Protein AF-A0A7V3PSA7-F1 (afdb_monomer)

Sequence (198 aa):
MGKRLYLTRCRQLSIMKFVPSRVFANRGFTLVELLVVISVIGILLAFFVPTMISRVTTNARRTATLQEMNVIREAIMGNPDLRIGGEVAGYGFKQDVGRLPRDLVELVTKNPFEGIYAQRMYVGKETLPSWDPYIQKGWNGPYLREDGEMGYLYDAWGTEYKYWIENNETLGLKSAGPDGLFWGQPGAVKDDDIKVRF

Radius of gyration: 34.05 Å; Cα contacts (8 Å, |Δi|>4): 242; chains: 1; bounding box: 63×61×99 Å

Structure (mmCIF, N/CA/C/O backbone):
data_AF-A0A7V3PSA7-F1
#
_entry.id   AF-A0A7V3PSA7-F1
#
loop_
_atom_site.group_PDB
_atom_site.id
_atom_site.type_symbol
_atom_site.label_atom_id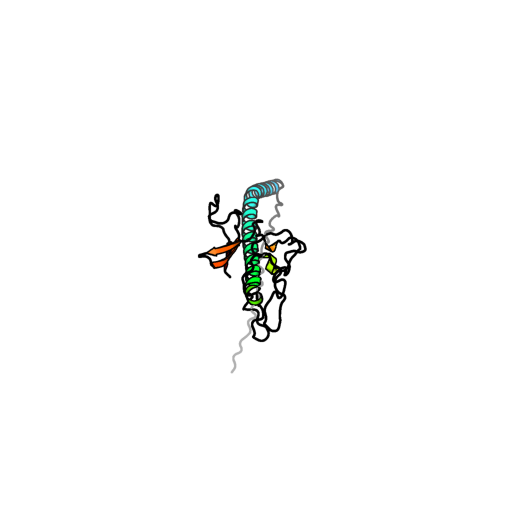
_atom_site.label_alt_id
_atom_site.label_comp_id
_atom_site.label_asym_id
_atom_site.label_entity_id
_a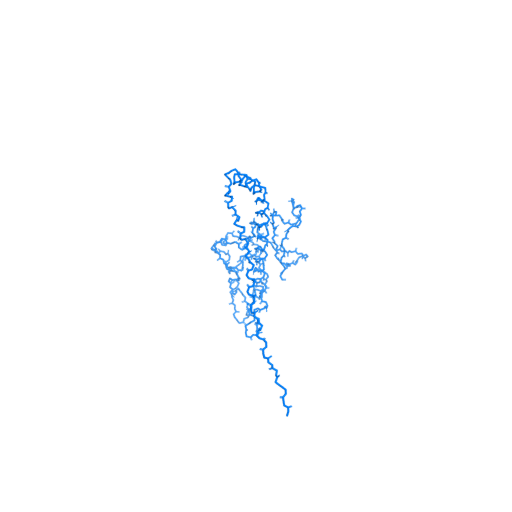tom_site.label_seq_id
_atom_site.pdbx_PDB_ins_code
_atom_site.Cartn_x
_atom_site.Cartn_y
_atom_site.Cartn_z
_atom_site.occupancy
_atom_site.B_iso_or_equiv
_atom_site.auth_seq_id
_atom_site.auth_comp_id
_atom_site.auth_asym_id
_atom_site.auth_atom_id
_atom_site.pdbx_PDB_model_num
ATOM 1 N N . MET A 1 1 ? -40.911 43.891 -79.085 1.00 50.59 1 MET A N 1
ATOM 2 C CA . MET A 1 1 ? -39.642 43.703 -79.828 1.00 50.59 1 MET A CA 1
ATOM 3 C C . MET A 1 1 ? -38.628 43.009 -78.921 1.00 50.59 1 MET A C 1
ATOM 5 O O . MET A 1 1 ? -37.857 43.675 -78.247 1.00 50.59 1 MET A O 1
ATOM 9 N N . GLY A 1 2 ? -38.682 41.676 -78.830 1.00 46.41 2 GLY A N 1
ATOM 10 C CA . GLY A 1 2 ? -37.783 40.872 -77.987 1.00 46.41 2 GLY A CA 1
ATOM 11 C C . GLY A 1 2 ? -36.725 40.179 -78.844 1.00 46.41 2 GLY A C 1
ATOM 12 O O . GLY A 1 2 ? -37.073 39.484 -79.797 1.00 46.41 2 GLY A O 1
ATOM 13 N N . LYS A 1 3 ? -35.441 40.415 -78.555 1.00 49.62 3 LYS A N 1
ATOM 14 C CA . LYS A 1 3 ? -34.311 39.882 -79.329 1.00 49.62 3 LYS A CA 1
ATOM 15 C C . LYS A 1 3 ? -34.100 38.391 -79.038 1.00 49.62 3 LYS A C 1
ATOM 17 O O . LYS A 1 3 ? -34.058 37.964 -77.891 1.00 49.62 3 LYS A O 1
ATOM 22 N N . ARG A 1 4 ? -33.956 37.628 -80.121 1.00 50.12 4 ARG A N 1
ATOM 23 C CA . ARG A 1 4 ? -33.728 36.181 -80.191 1.00 50.12 4 ARG A CA 1
ATOM 24 C C . ARG A 1 4 ? -32.235 35.894 -79.975 1.00 50.12 4 ARG A C 1
ATOM 26 O O . ARG A 1 4 ? -31.424 36.301 -80.802 1.00 50.12 4 ARG A O 1
ATOM 33 N N . LEU A 1 5 ? -31.874 35.213 -78.887 1.00 53.12 5 LEU A N 1
ATOM 34 C CA . LEU A 1 5 ? -30.520 34.696 -78.647 1.00 53.12 5 LEU A CA 1
ATOM 35 C C . LEU A 1 5 ? -30.512 33.191 -78.935 1.00 53.12 5 LEU A C 1
ATOM 37 O O . LEU A 1 5 ? -31.277 32.432 -78.344 1.00 53.12 5 LEU A O 1
ATOM 41 N N . TYR A 1 6 ? -29.681 32.782 -79.890 1.00 54.81 6 TYR A N 1
ATOM 42 C CA . TYR A 1 6 ? -29.499 31.390 -80.287 1.00 54.81 6 TYR A CA 1
ATOM 43 C C . TYR A 1 6 ? -28.517 30.698 -79.335 1.00 54.81 6 TYR A C 1
ATOM 45 O O . TYR A 1 6 ? -27.440 31.220 -79.051 1.00 54.81 6 TYR A O 1
ATOM 53 N N . LEU A 1 7 ? -28.896 29.512 -78.858 1.00 48.62 7 LEU A N 1
ATOM 54 C CA . LEU A 1 7 ? -28.041 28.604 -78.099 1.00 48.62 7 LEU A CA 1
ATOM 55 C C . LEU A 1 7 ? -26.955 28.037 -79.020 1.00 48.62 7 LEU A C 1
ATOM 57 O O . LEU A 1 7 ? -27.224 27.173 -79.856 1.00 48.62 7 LEU A O 1
ATOM 61 N N . THR A 1 8 ? -25.717 28.491 -78.852 1.00 51.16 8 THR A N 1
ATOM 62 C CA . THR A 1 8 ? -24.562 27.842 -79.475 1.00 51.16 8 THR A CA 1
ATOM 63 C C . THR A 1 8 ? -24.194 26.612 -78.652 1.00 51.16 8 THR A C 1
ATOM 65 O O . THR A 1 8 ? -23.732 26.705 -77.516 1.00 51.16 8 THR A O 1
ATOM 68 N N . ARG A 1 9 ? -24.427 25.440 -79.242 1.00 57.84 9 ARG A N 1
ATOM 69 C CA . ARG A 1 9 ? -24.038 24.114 -78.752 1.00 57.84 9 ARG A CA 1
ATOM 70 C C . ARG A 1 9 ? -22.524 24.076 -78.507 1.00 57.84 9 ARG A C 1
ATOM 72 O O . ARG A 1 9 ? -21.751 23.902 -79.446 1.00 57.84 9 ARG A O 1
ATOM 79 N N . CYS A 1 10 ? -22.096 24.233 -77.255 1.00 49.34 10 CYS A N 1
ATOM 80 C CA . CYS A 1 10 ? -20.700 24.029 -76.882 1.00 49.34 10 CYS A CA 1
ATOM 81 C C . CYS A 1 10 ? -20.425 22.519 -76.858 1.00 49.34 10 CYS A C 1
ATOM 83 O O . CYS A 1 10 ? -20.993 21.763 -76.072 1.00 49.34 10 CYS A O 1
ATOM 85 N N . ARG A 1 11 ? -19.629 22.072 -77.826 1.00 57.16 11 ARG A N 1
ATOM 86 C CA . ARG A 1 11 ? -19.284 20.677 -78.092 1.00 57.16 11 ARG A CA 1
ATOM 87 C C . ARG A 1 11 ? -18.370 20.185 -76.965 1.00 57.16 11 ARG A C 1
ATOM 89 O O . ARG A 1 11 ? -17.273 20.707 -76.798 1.00 57.16 11 ARG A O 1
ATOM 96 N N . GLN A 1 12 ? -18.819 19.190 -76.203 1.00 58.59 12 GLN A N 1
ATOM 97 C CA . GLN A 1 12 ? -18.022 18.515 -75.178 1.00 58.59 12 GLN A CA 1
ATOM 98 C C . GLN A 1 12 ? -16.844 17.795 -75.851 1.00 58.59 12 GLN A C 1
ATOM 100 O O . GLN A 1 12 ? -16.976 16.685 -76.363 1.00 58.59 12 GLN A O 1
ATOM 105 N N . LEU A 1 13 ? -15.692 18.463 -75.908 1.00 50.84 13 LEU A N 1
ATOM 106 C CA . LEU A 1 13 ? -14.423 17.852 -76.279 1.00 50.84 13 LEU A CA 1
ATOM 107 C C . LEU A 1 13 ? -13.955 17.020 -75.086 1.00 50.84 13 LEU A C 1
ATOM 109 O O . LEU A 1 13 ? -13.342 17.527 -74.150 1.00 50.84 13 LEU A O 1
ATOM 113 N N . SER A 1 14 ? -14.293 15.732 -75.119 1.00 60.75 14 SER A N 1
ATOM 114 C CA . SER A 1 14 ? -13.702 14.724 -74.247 1.00 60.75 14 SER A CA 1
ATOM 115 C C . SER A 1 14 ? -12.223 14.586 -74.611 1.00 60.75 14 SER A C 1
ATOM 117 O O . SER A 1 14 ? -11.847 13.830 -75.504 1.00 60.75 14 SER A O 1
ATOM 119 N N . ILE A 1 15 ? -11.374 15.379 -73.959 1.00 60.00 15 ILE A N 1
ATOM 120 C CA . ILE A 1 15 ? -9.922 15.216 -74.003 1.00 60.00 15 ILE A CA 1
ATOM 121 C C . ILE A 1 15 ? -9.587 14.165 -72.946 1.00 60.00 15 ILE A C 1
ATOM 123 O O . ILE A 1 15 ? -9.104 14.472 -71.857 1.00 60.00 15 ILE A O 1
ATOM 127 N N . MET A 1 16 ? -9.882 12.902 -73.253 1.00 52.53 16 MET A N 1
ATOM 128 C CA . MET A 1 16 ? -9.317 11.786 -72.507 1.00 52.53 16 MET A CA 1
ATOM 129 C C . MET A 1 16 ? -7.844 11.708 -72.917 1.00 52.53 16 MET A C 1
ATOM 131 O O . MET A 1 16 ? -7.487 11.110 -73.930 1.00 52.53 16 MET A O 1
ATOM 135 N N . LYS A 1 17 ? -6.982 12.417 -72.179 1.00 60.19 17 LYS A N 1
ATOM 136 C CA . LYS A 1 17 ? -5.535 12.239 -72.294 1.00 60.19 17 LYS A CA 1
ATOM 137 C C . LYS A 1 17 ? -5.254 10.778 -71.971 1.00 60.19 17 LYS A C 1
ATOM 139 O O . LYS A 1 17 ? -5.555 10.321 -70.873 1.00 60.19 17 LYS A O 1
ATOM 144 N N . PHE A 1 18 ? -4.705 10.064 -72.945 1.00 60.22 18 PHE A N 1
ATOM 145 C CA . PHE A 1 18 ? -4.125 8.745 -72.763 1.00 60.22 18 PHE A CA 1
ATOM 146 C C . PHE A 1 18 ? -3.035 8.895 -71.694 1.00 60.22 18 PHE A C 1
ATOM 148 O O . PHE A 1 18 ? -1.956 9.410 -71.974 1.00 60.22 18 PHE A O 1
ATOM 155 N N . VAL A 1 19 ? -3.355 8.573 -70.441 1.00 66.19 19 VAL A N 1
ATOM 156 C CA . VAL A 1 19 ? -2.361 8.461 -69.376 1.00 66.19 19 VAL A CA 1
ATOM 157 C C . VAL A 1 19 ? -1.642 7.152 -69.667 1.00 66.19 19 VAL A C 1
ATOM 159 O O . VAL A 1 19 ? -2.275 6.102 -69.552 1.00 66.19 19 VAL A O 1
ATOM 162 N N . PRO A 1 20 ? -0.366 7.152 -70.091 1.00 59.50 20 PRO A N 1
ATOM 163 C CA . PRO A 1 20 ? 0.373 5.910 -70.122 1.00 59.50 20 PRO A CA 1
ATOM 164 C C . PRO A 1 20 ? 0.504 5.452 -68.671 1.00 59.50 20 PRO A C 1
ATOM 166 O O . PRO A 1 20 ? 1.272 6.021 -67.893 1.00 59.50 20 PRO A O 1
ATOM 169 N N . SER A 1 21 ? -0.269 4.436 -68.298 1.00 63.41 21 SER A N 1
ATOM 170 C CA . SER A 1 21 ? -0.011 3.636 -67.111 1.00 63.41 21 SER A CA 1
ATOM 171 C C . SER A 1 21 ? 1.386 3.064 -67.300 1.00 63.41 21 SER A C 1
ATOM 173 O O . SER A 1 21 ? 1.570 2.072 -68.006 1.00 63.41 21 SER A O 1
ATOM 175 N N . ARG A 1 22 ? 2.404 3.715 -66.730 1.00 62.91 22 ARG A N 1
ATOM 176 C CA . ARG A 1 22 ? 3.685 3.054 -66.517 1.00 62.91 22 ARG A CA 1
ATOM 177 C C . ARG A 1 22 ? 3.366 1.908 -65.573 1.00 62.91 22 ARG A C 1
ATOM 179 O O . ARG A 1 22 ? 3.267 2.109 -64.367 1.00 62.91 22 ARG A O 1
ATOM 186 N N . VAL A 1 23 ? 3.126 0.729 -66.139 1.00 62.94 23 VAL A N 1
ATOM 187 C CA . VAL A 1 23 ? 3.193 -0.522 -65.401 1.00 62.94 23 VAL A CA 1
ATOM 188 C C . VAL A 1 23 ? 4.605 -0.518 -64.844 1.00 62.94 23 VAL A C 1
ATOM 190 O O . VAL A 1 23 ? 5.570 -0.691 -65.589 1.00 62.94 23 VAL A O 1
ATOM 193 N N . PHE A 1 24 ? 4.741 -0.195 -63.558 1.00 62.56 24 PHE A N 1
ATOM 194 C CA . PHE A 1 24 ? 5.952 -0.525 -62.835 1.00 62.56 24 PHE A CA 1
ATOM 195 C C . PHE A 1 24 ? 6.114 -2.018 -63.069 1.00 62.56 24 PHE A C 1
ATOM 197 O O . PHE A 1 24 ? 5.281 -2.812 -62.635 1.00 62.56 24 PHE A O 1
ATOM 204 N N . ALA A 1 25 ? 7.114 -2.394 -63.864 1.00 61.25 25 ALA A N 1
ATOM 205 C CA . ALA A 1 25 ? 7.546 -3.770 -63.905 1.00 61.25 25 ALA A CA 1
ATOM 206 C C . ALA A 1 25 ? 7.783 -4.137 -62.441 1.00 61.25 25 ALA A C 1
ATOM 208 O O . ALA A 1 25 ? 8.659 -3.545 -61.806 1.00 61.25 25 ALA A O 1
ATOM 209 N N . ASN A 1 26 ? 6.941 -5.016 -61.896 1.00 64.31 26 ASN A N 1
ATOM 210 C CA . ASN A 1 26 ? 7.117 -5.570 -60.566 1.00 64.31 26 ASN A CA 1
ATOM 211 C C . ASN A 1 26 ? 8.412 -6.377 -60.618 1.00 64.31 26 ASN A C 1
ATOM 213 O O . ASN A 1 26 ? 8.415 -7.574 -60.893 1.00 64.31 26 ASN A O 1
ATOM 217 N N . ARG A 1 27 ? 9.536 -5.684 -60.435 1.00 69.44 27 ARG A N 1
ATOM 218 C CA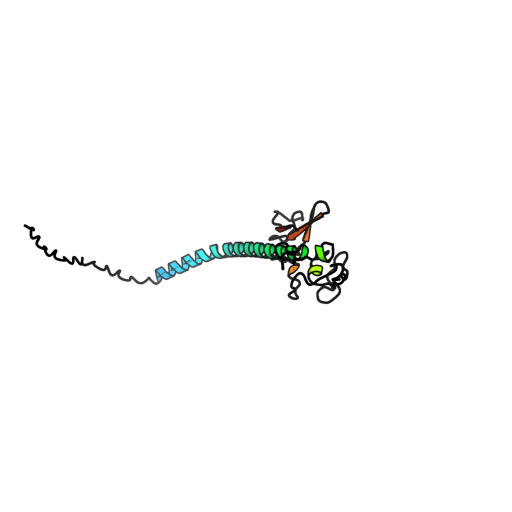 . ARG A 1 27 ? 10.809 -6.295 -60.103 1.00 69.44 27 ARG A CA 1
ATOM 219 C C . ARG A 1 27 ? 10.574 -6.893 -58.724 1.00 69.44 27 ARG A C 1
ATOM 221 O O . ARG A 1 27 ? 10.486 -6.161 -57.746 1.00 69.44 27 ARG A O 1
ATOM 228 N N . GLY A 1 28 ? 10.315 -8.198 -58.688 1.00 71.94 28 GLY A N 1
ATOM 229 C CA . GLY A 1 28 ? 10.198 -8.932 -57.436 1.00 71.94 28 GLY A CA 1
ATOM 230 C C . GLY A 1 28 ? 11.471 -8.750 -56.614 1.00 71.94 28 GLY A C 1
ATOM 231 O O . GLY A 1 28 ? 12.559 -8.609 -57.179 1.00 71.94 28 GLY A O 1
ATOM 232 N N . PHE A 1 29 ? 11.321 -8.730 -55.292 1.00 73.56 29 PHE A N 1
ATOM 233 C CA . PHE A 1 29 ? 12.445 -8.677 -54.365 1.00 73.56 29 PHE A CA 1
ATOM 234 C C . PHE A 1 29 ? 13.424 -9.812 -54.663 1.00 73.56 29 PHE A C 1
ATOM 236 O O . PHE A 1 29 ? 13.025 -10.962 -54.870 1.00 73.56 29 PHE A O 1
ATOM 243 N N . THR A 1 30 ? 14.715 -9.495 -54.698 1.00 88.94 30 THR A N 1
ATOM 244 C CA . THR A 1 30 ? 15.741 -10.535 -54.825 1.00 88.94 30 THR A CA 1
ATOM 245 C C . THR A 1 30 ? 15.891 -11.274 -53.492 1.00 88.94 30 THR A C 1
ATOM 247 O O . THR A 1 30 ? 15.696 -10.690 -52.426 1.00 88.94 30 THR A O 1
ATOM 250 N N . LEU A 1 31 ? 16.281 -12.555 -53.520 1.00 90.44 31 LEU A N 1
ATOM 251 C CA . LEU A 1 31 ? 16.570 -13.308 -52.286 1.00 90.44 31 LEU A CA 1
ATOM 252 C C . LEU A 1 31 ? 17.648 -12.619 -51.434 1.00 90.44 31 LEU A C 1
ATOM 254 O O . LEU A 1 31 ? 17.577 -12.633 -50.208 1.00 90.44 31 LEU A O 1
ATOM 258 N N . VAL A 1 32 ? 18.625 -11.983 -52.089 1.00 92.75 32 VAL A N 1
ATOM 259 C CA . VAL A 1 32 ? 19.709 -11.249 -51.424 1.00 92.75 32 VAL A CA 1
ATOM 260 C C . VAL A 1 32 ? 19.185 -9.995 -50.725 1.00 92.75 32 VAL A C 1
ATOM 262 O O . VAL A 1 32 ? 19.602 -9.705 -49.611 1.00 92.75 32 VAL A O 1
ATOM 265 N N . GLU A 1 33 ? 18.248 -9.269 -51.331 1.00 90.50 33 GLU A N 1
ATOM 266 C CA . GLU A 1 33 ? 17.641 -8.078 -50.730 1.00 90.50 33 GLU A CA 1
ATOM 267 C C . GLU A 1 33 ? 16.852 -8.429 -49.469 1.00 90.50 33 GLU A C 1
ATOM 269 O O . GLU A 1 33 ? 17.041 -7.795 -48.433 1.00 90.50 33 GLU A O 1
ATOM 274 N N . LEU A 1 34 ? 16.057 -9.503 -49.512 1.00 91.75 34 LEU A N 1
ATOM 275 C CA . LEU A 1 34 ? 15.371 -9.992 -48.318 1.00 91.75 34 LEU A CA 1
ATOM 276 C C . LEU A 1 34 ? 16.375 -10.418 -47.234 1.00 91.75 34 LEU A C 1
ATOM 278 O O . LEU A 1 34 ? 16.185 -10.079 -46.070 1.00 91.75 34 LEU A O 1
ATOM 282 N N . LEU A 1 35 ? 17.464 -11.101 -47.611 1.00 93.56 35 LEU A N 1
ATOM 283 C CA . LEU A 1 35 ? 18.519 -11.525 -46.684 1.00 93.56 35 LEU A CA 1
ATOM 284 C C . LEU A 1 35 ? 19.189 -10.332 -45.992 1.00 93.56 35 LEU A C 1
ATOM 286 O O . LEU A 1 35 ? 19.376 -10.349 -44.776 1.00 93.56 35 LEU A O 1
ATOM 290 N N . VAL A 1 36 ? 19.535 -9.288 -46.747 1.00 95.25 36 VAL A N 1
ATOM 291 C CA . VAL A 1 36 ? 20.141 -8.069 -46.195 1.00 95.25 36 VAL A CA 1
ATOM 292 C C . VAL A 1 36 ? 19.153 -7.326 -45.293 1.00 95.25 36 VAL A C 1
ATOM 294 O O . VAL A 1 36 ? 19.533 -6.836 -44.236 1.00 95.25 36 VAL A O 1
ATOM 297 N N . VAL A 1 37 ? 17.870 -7.276 -45.651 1.00 95.62 37 VAL A N 1
ATOM 298 C CA . VAL A 1 37 ? 16.853 -6.601 -44.832 1.00 95.62 37 VAL A CA 1
ATOM 299 C C . VAL A 1 37 ? 16.651 -7.313 -43.495 1.00 95.62 37 VAL A C 1
ATOM 301 O O . VAL A 1 37 ? 16.701 -6.664 -42.450 1.00 95.62 37 VAL A O 1
ATOM 304 N N . ILE A 1 38 ? 16.470 -8.639 -43.493 1.00 94.88 38 ILE A N 1
ATOM 305 C CA . ILE A 1 38 ? 16.286 -9.381 -42.236 1.00 94.88 38 ILE A CA 1
ATOM 306 C C . ILE A 1 38 ? 17.556 -9.368 -41.377 1.00 94.88 38 ILE A C 1
ATOM 308 O O . ILE A 1 38 ? 17.448 -9.353 -40.151 1.00 94.88 38 ILE A O 1
ATOM 312 N N . SER A 1 39 ? 18.749 -9.317 -41.985 1.00 96.00 39 SER A N 1
ATOM 313 C CA . SER A 1 39 ? 20.005 -9.225 -41.234 1.00 96.00 39 SER A CA 1
ATOM 314 C C . SER A 1 39 ? 20.174 -7.854 -40.576 1.00 96.00 39 SER A C 1
ATOM 316 O O . SER A 1 39 ? 20.499 -7.788 -39.391 1.00 96.00 39 SER A O 1
ATOM 318 N N . VAL A 1 40 ? 19.862 -6.761 -41.282 1.00 96.38 40 VAL A N 1
ATOM 319 C CA . VAL A 1 40 ? 19.896 -5.402 -40.718 1.00 96.38 40 VAL A CA 1
ATOM 320 C C . VAL A 1 40 ? 18.837 -5.234 -39.626 1.00 96.38 40 VAL A C 1
ATOM 322 O O . VAL A 1 40 ? 19.156 -4.716 -38.556 1.00 96.38 40 VAL A O 1
ATOM 325 N N . ILE A 1 41 ? 17.606 -5.719 -39.834 1.00 96.00 41 ILE A N 1
ATOM 326 C CA . ILE A 1 41 ? 16.560 -5.694 -38.797 1.00 96.00 41 ILE A CA 1
ATOM 327 C C . ILE A 1 41 ? 17.002 -6.506 -37.572 1.00 96.00 41 ILE A C 1
ATOM 329 O O . ILE A 1 41 ? 16.847 -6.030 -36.451 1.00 96.00 41 ILE A O 1
ATOM 333 N N . GLY A 1 42 ? 17.606 -7.684 -37.761 1.00 95.88 42 GLY A N 1
ATOM 334 C CA . GLY A 1 42 ? 18.125 -8.503 -36.663 1.00 95.88 42 GLY A CA 1
ATOM 335 C C . GLY A 1 42 ? 19.185 -7.783 -35.825 1.00 95.88 42 GLY A C 1
ATOM 336 O O . GLY A 1 42 ? 19.099 -7.778 -34.597 1.00 95.88 42 GLY A O 1
ATOM 337 N N . ILE A 1 43 ? 20.139 -7.109 -36.477 1.00 95.12 43 ILE A N 1
ATOM 338 C CA . ILE A 1 43 ? 21.175 -6.317 -35.795 1.00 95.12 43 ILE A CA 1
ATOM 339 C C . ILE A 1 43 ? 20.544 -5.151 -35.024 1.00 95.12 43 ILE A C 1
ATOM 341 O O . ILE A 1 43 ? 20.884 -4.927 -33.864 1.00 95.12 43 ILE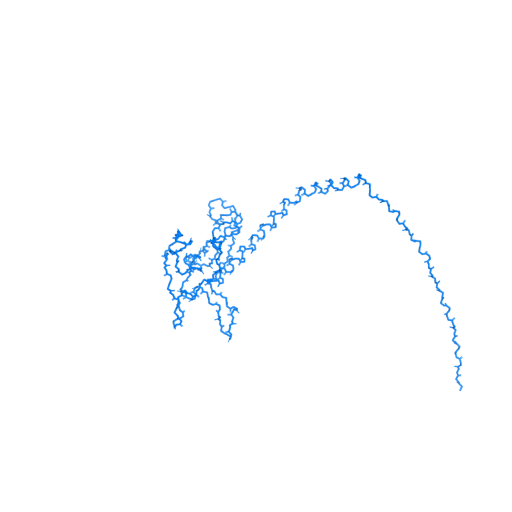 A O 1
ATOM 345 N N . LEU A 1 44 ? 19.602 -4.425 -35.633 1.00 95.56 44 LEU A N 1
ATOM 346 C CA . LEU A 1 44 ? 18.926 -3.305 -34.973 1.00 95.56 44 LEU A CA 1
ATOM 347 C C . LEU A 1 44 ? 18.128 -3.765 -33.750 1.00 95.56 44 LEU A C 1
ATOM 349 O O . LEU A 1 44 ? 18.245 -3.170 -32.677 1.00 95.56 44 LEU A O 1
ATOM 353 N N . LEU A 1 45 ? 17.349 -4.840 -33.890 1.00 94.19 45 LEU A N 1
ATOM 354 C CA . LEU A 1 45 ? 16.536 -5.380 -32.803 1.00 94.19 45 LEU A CA 1
ATOM 355 C C . LEU A 1 45 ? 17.393 -5.834 -31.618 1.00 94.19 45 LEU A C 1
ATOM 357 O O . LEU A 1 45 ? 17.004 -5.587 -30.477 1.00 94.19 45 LEU A O 1
ATOM 361 N N . ALA A 1 46 ? 18.574 -6.411 -31.864 1.00 91.25 46 ALA A N 1
ATOM 362 C CA . ALA A 1 46 ? 19.480 -6.846 -30.801 1.00 91.25 46 ALA A CA 1
ATOM 363 C C . ALA A 1 46 ? 19.884 -5.704 -29.847 1.00 91.25 46 ALA A C 1
ATOM 365 O O . ALA A 1 46 ? 19.970 -5.916 -28.639 1.00 91.25 46 ALA A O 1
ATOM 366 N N . PHE A 1 47 ? 20.076 -4.484 -30.360 1.00 89.88 47 PHE A N 1
ATOM 367 C CA . PHE A 1 47 ? 20.410 -3.315 -29.538 1.00 89.88 47 PHE A CA 1
ATOM 368 C C . PHE A 1 47 ? 19.179 -2.601 -28.971 1.00 89.88 47 PHE A C 1
ATOM 370 O O . PHE A 1 47 ? 19.203 -2.117 -27.837 1.00 89.88 47 PHE A O 1
ATOM 377 N N . PHE A 1 48 ? 18.098 -2.506 -29.747 1.00 87.44 48 PHE A N 1
ATOM 378 C CA . PHE A 1 48 ? 16.940 -1.693 -29.369 1.00 87.44 48 PHE A CA 1
ATOM 379 C C . PHE A 1 48 ? 16.051 -2.365 -28.316 1.00 87.44 48 PHE A C 1
ATOM 381 O O . PHE A 1 48 ? 15.587 -1.701 -27.386 1.00 87.44 48 PHE A O 1
ATOM 388 N N . VAL A 1 49 ? 15.829 -3.679 -28.433 1.00 84.88 49 VAL A N 1
ATOM 389 C CA . VAL A 1 49 ? 14.868 -4.421 -27.598 1.00 84.88 49 VAL A CA 1
ATOM 390 C C . VAL A 1 49 ? 15.192 -4.352 -26.095 1.00 84.88 49 VAL A C 1
ATOM 392 O O . VAL A 1 49 ? 14.283 -4.009 -25.331 1.00 84.88 49 VAL A O 1
ATOM 395 N N . PRO A 1 50 ? 16.440 -4.582 -25.628 1.00 81.12 50 PRO A N 1
ATOM 396 C CA . PRO A 1 50 ? 16.737 -4.581 -24.192 1.00 81.12 50 PRO A CA 1
ATOM 397 C C . PRO A 1 50 ? 16.418 -3.242 -23.511 1.00 81.12 50 PRO A C 1
ATOM 399 O O . PRO A 1 50 ? 15.820 -3.204 -22.438 1.00 81.12 50 PRO A O 1
ATOM 402 N N . THR A 1 51 ? 16.757 -2.124 -24.160 1.00 78.50 51 THR A N 1
ATOM 403 C CA . THR A 1 51 ? 16.609 -0.781 -23.570 1.00 78.50 51 THR A CA 1
ATOM 404 C C . THR A 1 51 ? 15.153 -0.321 -23.461 1.00 78.50 51 THR A C 1
ATOM 406 O O . THR A 1 51 ? 14.795 0.371 -22.505 1.00 78.50 51 THR A O 1
ATOM 409 N N . MET A 1 52 ? 14.301 -0.721 -24.409 1.00 77.00 52 MET A N 1
ATOM 410 C CA . MET A 1 52 ? 12.864 -0.437 -24.389 1.00 77.00 52 MET A CA 1
ATOM 411 C C . MET A 1 52 ? 12.158 -1.210 -23.271 1.00 77.00 52 MET A C 1
ATOM 413 O O . MET A 1 52 ? 11.419 -0.609 -22.492 1.00 77.00 52 MET A O 1
ATOM 417 N N . ILE A 1 53 ? 12.429 -2.513 -23.136 1.00 77.56 53 ILE A N 1
ATOM 418 C CA . ILE A 1 53 ? 11.790 -3.361 -22.117 1.00 77.56 53 ILE A CA 1
ATOM 419 C C . ILE A 1 53 ? 12.093 -2.839 -20.707 1.00 77.56 53 ILE A C 1
ATOM 421 O O . ILE A 1 53 ? 11.178 -2.691 -19.896 1.00 77.56 53 ILE A O 1
ATOM 425 N N . SER A 1 54 ? 13.343 -2.477 -20.412 1.00 73.62 54 SER A N 1
ATOM 426 C CA . SER A 1 54 ? 13.706 -1.957 -19.086 1.00 73.62 54 SER A CA 1
ATOM 427 C C . SER A 1 54 ? 12.995 -0.639 -18.742 1.00 73.62 54 SER A C 1
ATOM 429 O O . SER A 1 54 ? 12.608 -0.424 -17.595 1.00 73.62 54 SER A O 1
ATOM 431 N N . ARG A 1 55 ? 12.766 0.248 -19.720 1.00 71.88 55 ARG A N 1
ATOM 432 C CA . ARG A 1 55 ? 12.083 1.538 -19.490 1.00 71.88 55 ARG A CA 1
ATOM 433 C C . ARG A 1 55 ? 10.570 1.394 -19.382 1.00 71.88 55 ARG A C 1
ATOM 435 O O . ARG A 1 55 ? 9.943 2.041 -18.549 1.00 71.88 55 ARG A O 1
ATOM 442 N N . VAL A 1 56 ? 9.974 0.554 -20.223 1.00 75.56 56 VAL A N 1
ATOM 443 C CA . VAL A 1 56 ? 8.528 0.309 -20.192 1.00 75.56 56 VAL A CA 1
ATOM 444 C C . VAL A 1 56 ? 8.139 -0.388 -18.889 1.00 75.56 56 VAL A C 1
ATOM 446 O O . VAL A 1 56 ? 7.174 0.020 -18.251 1.00 75.56 56 VAL A O 1
ATOM 449 N N . THR A 1 57 ? 8.923 -1.371 -18.441 1.00 82.31 57 THR A N 1
ATOM 450 C CA . THR A 1 57 ? 8.635 -2.106 -17.199 1.00 82.31 57 THR A CA 1
ATOM 451 C C . THR A 1 57 ? 8.773 -1.230 -15.956 1.00 82.31 57 THR A C 1
ATOM 453 O O . THR A 1 57 ? 7.906 -1.269 -15.092 1.00 82.31 57 THR A O 1
ATOM 456 N N . THR A 1 58 ? 9.807 -0.390 -15.869 1.00 86.75 58 THR A N 1
ATOM 457 C CA . THR A 1 58 ? 10.014 0.511 -14.719 1.00 86.75 58 THR A CA 1
ATOM 458 C C . THR A 1 58 ? 8.941 1.588 -14.609 1.00 86.75 58 THR A C 1
ATOM 460 O O . THR A 1 58 ? 8.418 1.818 -13.519 1.00 86.75 58 THR A O 1
ATOM 463 N N . ASN A 1 59 ? 8.555 2.207 -15.727 1.00 90.44 59 ASN A N 1
ATOM 464 C CA . ASN A 1 59 ? 7.455 3.171 -15.736 1.00 90.44 59 ASN A CA 1
ATOM 465 C C . ASN A 1 59 ? 6.116 2.507 -15.394 1.00 90.44 59 ASN A C 1
ATOM 467 O O . ASN A 1 59 ? 5.373 3.045 -14.579 1.00 90.44 59 ASN A O 1
ATOM 471 N N . ALA A 1 60 ? 5.834 1.325 -15.955 1.00 93.38 60 ALA A N 1
ATOM 472 C CA . ALA A 1 60 ? 4.620 0.575 -15.640 1.00 93.38 60 ALA A CA 1
ATOM 473 C C . ALA A 1 60 ? 4.545 0.210 -14.150 1.00 93.38 60 ALA A C 1
ATOM 475 O O . ALA A 1 60 ? 3.515 0.440 -13.523 1.00 93.38 60 ALA A O 1
ATOM 476 N N . ARG A 1 61 ? 5.651 -0.273 -13.565 1.00 94.88 61 ARG A N 1
ATOM 477 C CA . ARG A 1 61 ? 5.757 -0.550 -12.123 1.00 94.88 61 ARG A CA 1
ATOM 478 C C . ARG A 1 61 ? 5.511 0.700 -11.287 1.00 94.88 61 ARG A C 1
ATOM 480 O O . ARG A 1 61 ? 4.706 0.659 -10.371 1.00 94.88 61 ARG A O 1
ATOM 487 N N . ARG A 1 62 ? 6.118 1.836 -11.645 1.00 95.88 62 ARG A N 1
ATOM 488 C CA . ARG A 1 62 ? 5.899 3.109 -10.940 1.00 95.88 62 ARG A CA 1
ATOM 489 C C . ARG A 1 62 ? 4.441 3.552 -10.974 1.00 95.88 62 ARG A C 1
ATOM 491 O O . ARG A 1 62 ? 3.917 3.990 -9.954 1.00 95.88 62 ARG A O 1
ATOM 498 N N . THR A 1 63 ? 3.796 3.451 -12.133 1.00 96.44 63 THR A N 1
ATOM 499 C CA . THR A 1 63 ? 2.375 3.776 -12.278 1.00 96.44 63 THR A CA 1
ATOM 500 C C . THR A 1 63 ? 1.502 2.835 -11.452 1.00 96.44 63 THR A C 1
ATOM 502 O O . THR A 1 63 ? 0.617 3.327 -10.758 1.00 96.44 63 THR A O 1
ATOM 505 N N . ALA A 1 64 ? 1.779 1.528 -11.466 1.00 96.31 64 ALA A N 1
ATOM 506 C CA . ALA A 1 64 ? 1.062 0.546 -10.654 1.00 96.31 64 ALA A CA 1
ATOM 507 C C . ALA A 1 64 ? 1.212 0.841 -9.153 1.00 96.31 64 ALA A C 1
ATOM 509 O O . ALA A 1 64 ? 0.209 1.016 -8.470 1.00 96.31 64 ALA A O 1
ATOM 510 N N . THR A 1 65 ? 2.445 1.037 -8.671 1.00 97.62 65 THR A N 1
ATOM 511 C CA . THR A 1 65 ? 2.727 1.396 -7.274 1.00 97.62 65 THR A CA 1
ATOM 512 C C . THR A 1 65 ? 1.994 2.672 -6.858 1.00 97.62 65 THR A C 1
ATOM 514 O O . THR A 1 65 ? 1.410 2.724 -5.783 1.00 97.62 65 THR A O 1
ATOM 517 N N . LEU A 1 66 ? 1.988 3.714 -7.699 1.00 97.88 66 LEU A N 1
ATOM 518 C CA . LEU A 1 66 ? 1.259 4.953 -7.409 1.00 97.88 66 LEU A CA 1
ATOM 519 C C . LEU A 1 66 ? -0.254 4.729 -7.321 1.00 97.88 66 LEU A C 1
ATOM 521 O O . LEU A 1 66 ? -0.902 5.279 -6.433 1.00 97.88 66 LEU A O 1
ATOM 525 N N . GLN A 1 67 ? -0.826 3.958 -8.246 1.00 96.94 67 GLN A N 1
ATOM 526 C CA . GLN A 1 67 ? -2.253 3.633 -8.241 1.00 96.94 67 GLN A CA 1
ATOM 527 C C . GLN A 1 67 ? -2.633 2.854 -6.983 1.00 96.94 67 GLN A C 1
ATOM 529 O O . GLN A 1 67 ? -3.594 3.219 -6.313 1.00 96.94 67 GLN A O 1
ATOM 534 N N . GLU A 1 68 ? -1.844 1.851 -6.624 1.00 96.81 68 GLU A N 1
ATOM 535 C CA . GLU A 1 68 ? -2.040 1.051 -5.422 1.00 96.81 68 GLU A CA 1
ATOM 536 C C . GLU A 1 68 ? -1.944 1.896 -4.148 1.00 96.81 68 GLU A C 1
ATOM 538 O O . GLU A 1 68 ? -2.867 1.901 -3.339 1.00 96.81 68 GLU A O 1
ATOM 543 N N . MET A 1 69 ? -0.911 2.731 -4.017 1.00 97.88 69 MET A N 1
ATOM 544 C CA . MET A 1 69 ? -0.793 3.659 -2.888 1.00 97.88 69 MET A CA 1
ATOM 545 C C . MET A 1 69 ? -1.969 4.639 -2.795 1.00 97.88 69 MET A C 1
ATOM 547 O O . MET A 1 69 ? -2.366 5.009 -1.692 1.00 97.88 69 MET A O 1
ATOM 551 N N . ASN A 1 70 ? -2.542 5.066 -3.925 1.00 96.75 70 ASN A N 1
ATOM 552 C CA . ASN A 1 70 ? -3.740 5.908 -3.932 1.00 96.75 70 ASN A CA 1
ATOM 553 C C . ASN A 1 70 ? -4.976 5.144 -3.440 1.00 96.75 70 ASN A C 1
ATOM 555 O O . ASN A 1 70 ? -5.756 5.703 -2.673 1.00 96.75 70 ASN A O 1
ATOM 559 N N . VAL A 1 71 ? -5.127 3.873 -3.823 1.00 95.69 71 VAL A N 1
ATOM 560 C CA . VAL A 1 71 ? -6.195 2.998 -3.317 1.00 95.69 71 VAL A CA 1
ATOM 561 C C . VAL A 1 71 ? -6.044 2.788 -1.809 1.00 95.69 71 VAL A C 1
ATOM 563 O O . VAL A 1 71 ? -7.016 2.929 -1.071 1.00 95.69 71 VAL A O 1
ATOM 566 N N . ILE A 1 72 ? -4.824 2.540 -1.323 1.00 97.44 72 ILE A N 1
ATOM 567 C CA . ILE A 1 72 ? -4.550 2.405 0.114 1.00 97.44 72 ILE A CA 1
ATOM 568 C C . ILE A 1 72 ? -4.819 3.729 0.844 1.00 97.44 72 ILE A C 1
ATOM 570 O O . ILE A 1 72 ? -5.445 3.732 1.904 1.00 97.44 72 ILE A O 1
ATOM 574 N N . ARG A 1 73 ? -4.405 4.873 0.282 1.00 96.69 73 ARG A N 1
ATOM 575 C CA . ARG A 1 73 ? -4.727 6.198 0.835 1.00 96.69 73 ARG A CA 1
ATOM 576 C C . ARG A 1 73 ? -6.235 6.372 0.981 1.00 96.69 73 ARG A C 1
ATOM 578 O O . ARG A 1 73 ? -6.680 6.788 2.043 1.00 96.69 73 ARG A O 1
ATOM 585 N N . GLU A 1 74 ? -7.007 6.068 -0.057 1.00 95.12 74 GLU A N 1
ATOM 586 C CA . GLU A 1 74 ? -8.469 6.184 -0.025 1.00 95.12 74 GLU A CA 1
ATOM 587 C C . GLU A 1 74 ? -9.103 5.213 0.976 1.00 95.12 74 GLU A C 1
ATOM 589 O O . GLU A 1 74 ? -10.024 5.598 1.687 1.00 95.12 74 GLU A O 1
ATOM 594 N N . ALA A 1 75 ? -8.570 4.001 1.130 1.00 96.25 75 ALA A N 1
ATOM 595 C CA . ALA A 1 75 ? -9.004 3.071 2.174 1.00 96.25 75 ALA A CA 1
ATOM 596 C C . ALA A 1 75 ? -8.751 3.620 3.594 1.00 96.25 75 ALA A C 1
ATOM 598 O O . ALA A 1 75 ? -9.566 3.435 4.500 1.00 96.25 75 ALA A O 1
ATOM 599 N N . ILE A 1 76 ? -7.635 4.328 3.799 1.00 97.00 76 ILE A N 1
ATOM 600 C CA . ILE A 1 76 ? -7.269 4.919 5.094 1.00 97.00 76 ILE A CA 1
ATOM 601 C C . ILE A 1 76 ? -8.085 6.181 5.386 1.00 97.00 76 ILE A C 1
ATOM 603 O O . ILE A 1 76 ? -8.624 6.335 6.484 1.00 97.00 76 ILE A O 1
ATOM 607 N N . MET A 1 77 ? -8.134 7.101 4.428 1.00 95.19 77 MET A N 1
ATOM 608 C CA . MET A 1 77 ? -8.635 8.466 4.611 1.00 95.19 77 MET A CA 1
ATOM 609 C C . MET A 1 77 ? -10.091 8.634 4.194 1.00 95.19 77 MET A C 1
ATOM 611 O O . MET A 1 77 ? -10.743 9.584 4.622 1.00 95.19 77 MET A O 1
ATOM 615 N N . GLY A 1 78 ? -10.605 7.699 3.406 1.00 92.69 78 GLY A N 1
ATOM 616 C CA . GLY A 1 78 ? -11.883 7.818 2.738 1.00 92.69 78 GLY A CA 1
ATOM 617 C C . GLY A 1 78 ? -11.747 8.495 1.380 1.00 92.69 78 GLY A C 1
ATOM 618 O O . GLY A 1 78 ? -10.688 9.001 0.998 1.00 92.69 78 GLY A O 1
ATOM 619 N N . ASN A 1 79 ? -12.856 8.513 0.652 1.00 88.31 79 ASN A N 1
ATOM 620 C CA . ASN A 1 79 ? -12.976 9.217 -0.612 1.00 88.31 79 ASN A CA 1
ATOM 621 C C . ASN A 1 79 ? -14.040 10.323 -0.462 1.00 88.31 79 ASN A C 1
ATOM 623 O O . ASN A 1 79 ? -15.232 10.011 -0.364 1.00 88.31 79 ASN A O 1
ATOM 627 N N . PRO A 1 80 ? -13.636 11.608 -0.432 1.00 78.00 80 PRO A N 1
ATOM 628 C CA . PRO A 1 80 ? -14.562 12.723 -0.236 1.00 78.00 80 PRO A CA 1
ATOM 629 C C . PRO A 1 80 ? -15.481 12.970 -1.443 1.00 78.00 80 PRO A C 1
ATOM 631 O O . PRO A 1 80 ? -16.535 1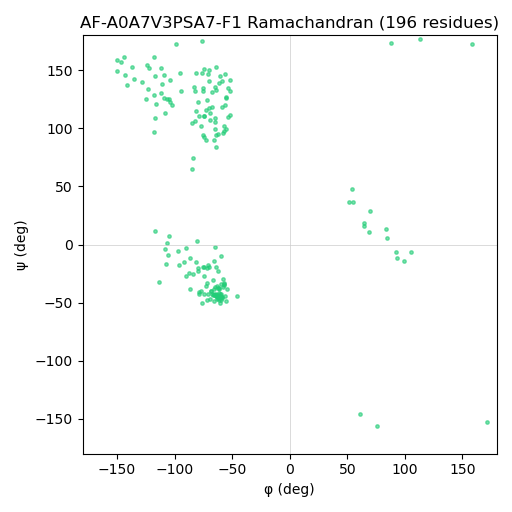3.591 -1.289 1.00 78.00 80 PRO A O 1
ATOM 634 N N . ASP A 1 81 ? -15.111 12.475 -2.626 1.00 83.56 81 ASP A N 1
ATOM 635 C CA . ASP A 1 81 ? -15.896 12.627 -3.853 1.00 83.56 81 ASP A CA 1
ATOM 636 C C . ASP A 1 81 ? -17.062 11.630 -3.910 1.00 83.56 81 ASP A C 1
ATOM 638 O O . ASP A 1 81 ? -18.052 11.856 -4.612 1.00 83.56 81 ASP A O 1
ATOM 642 N N . LEU A 1 82 ? -16.992 10.544 -3.130 1.00 79.62 82 LEU A N 1
ATOM 643 C CA . LEU A 1 82 ? -18.083 9.587 -2.986 1.00 79.62 82 LEU A CA 1
ATOM 644 C C . LEU A 1 82 ? -19.184 10.177 -2.110 1.00 79.62 82 LEU A C 1
ATOM 646 O O . LEU A 1 82 ? -19.189 10.047 -0.884 1.00 79.62 82 LEU A O 1
ATOM 650 N N . ARG A 1 83 ? -20.148 10.814 -2.776 1.00 79.12 83 ARG A N 1
ATOM 651 C CA . ARG A 1 83 ? -21.350 11.361 -2.151 1.00 79.12 83 ARG A CA 1
ATOM 652 C C . ARG A 1 83 ? -22.571 10.543 -2.547 1.00 79.12 83 ARG A C 1
ATOM 654 O O . ARG A 1 83 ? -22.854 10.388 -3.732 1.00 79.12 83 ARG A O 1
ATOM 661 N N . ILE A 1 84 ? -23.323 10.060 -1.563 1.00 77.69 84 ILE A N 1
ATOM 662 C CA . ILE A 1 84 ? -24.593 9.354 -1.772 1.00 77.69 84 ILE A CA 1
ATOM 663 C C . ILE A 1 84 ? -25.689 10.201 -1.135 1.00 77.69 84 ILE A C 1
ATOM 665 O O . ILE A 1 84 ? -25.618 10.544 0.038 1.00 77.69 84 ILE A O 1
ATOM 669 N N . GLY A 1 85 ? -26.678 10.617 -1.930 1.00 81.62 85 GLY A N 1
ATOM 670 C CA . GLY A 1 85 ? -27.759 11.480 -1.437 1.00 81.62 85 GLY A CA 1
ATOM 671 C C . GLY A 1 85 ? -27.305 12.874 -0.973 1.00 81.62 85 GLY A C 1
ATOM 672 O O . GLY A 1 85 ? -28.037 13.539 -0.254 1.00 81.62 85 GLY A O 1
ATOM 673 N N . GLY A 1 86 ? -26.110 13.326 -1.378 1.00 74.44 86 GLY A N 1
ATOM 674 C CA . GLY A 1 86 ? -25.531 14.614 -0.972 1.00 74.44 86 GLY A CA 1
ATOM 675 C C . GLY A 1 86 ? -24.617 14.549 0.259 1.00 74.44 86 GLY A C 1
ATOM 676 O O . GLY A 1 86 ? -23.852 15.493 0.482 1.00 74.44 86 GLY A O 1
ATOM 677 N N . GLU A 1 87 ? -24.607 13.433 0.988 1.00 73.00 87 GLU A N 1
ATOM 678 C CA . GLU A 1 87 ? -23.719 13.182 2.128 1.00 73.00 87 GLU A CA 1
ATOM 679 C C . GLU A 1 87 ? -22.469 12.411 1.700 1.00 73.00 87 GLU A C 1
ATOM 681 O O . GLU A 1 87 ? -22.512 11.615 0.762 1.00 73.00 87 GLU A O 1
ATOM 686 N N . VAL A 1 88 ? -21.339 12.674 2.362 1.00 70.44 88 VAL A N 1
ATOM 687 C CA . VAL A 1 88 ? -20.090 11.930 2.135 1.00 70.44 88 VAL A CA 1
ATOM 688 C C . VAL A 1 88 ? -20.297 10.504 2.630 1.00 70.44 88 VAL A C 1
ATOM 690 O O . VAL A 1 88 ? -20.562 10.304 3.808 1.00 70.44 88 VAL A O 1
ATOM 693 N N . ALA A 1 89 ? -20.184 9.534 1.730 1.00 67.25 89 ALA A N 1
ATOM 694 C CA . ALA A 1 89 ? -20.409 8.121 2.019 1.00 67.25 89 ALA A CA 1
ATOM 695 C C . ALA A 1 89 ? -19.110 7.301 2.050 1.00 67.25 89 ALA A C 1
ATOM 697 O O . ALA A 1 89 ? -19.096 6.187 2.565 1.00 67.25 89 ALA A O 1
ATOM 698 N N . GLY A 1 90 ? -18.017 7.828 1.493 1.00 73.19 90 GLY A N 1
ATOM 699 C CA . GLY A 1 90 ? -16.722 7.154 1.460 1.00 73.19 90 GLY A CA 1
ATOM 700 C C . GLY A 1 90 ? -15.906 7.384 2.727 1.00 73.19 90 GLY A C 1
ATOM 701 O O . GLY A 1 90 ? -14.866 8.029 2.644 1.00 73.19 90 GLY A O 1
ATOM 702 N N . TYR A 1 91 ? -16.352 6.900 3.888 1.00 83.94 91 TYR A N 1
ATOM 703 C CA . TYR A 1 91 ? -15.540 6.961 5.108 1.00 83.94 91 TYR A CA 1
ATOM 704 C C . TYR A 1 91 ? -14.420 5.915 5.070 1.00 83.94 91 TYR A C 1
ATOM 706 O O . TYR A 1 91 ? -14.628 4.777 4.656 1.00 83.94 91 TYR A O 1
ATOM 714 N N . GLY A 1 92 ? -13.210 6.332 5.446 1.00 93.81 92 GLY A N 1
ATOM 715 C CA . GLY A 1 92 ? -12.046 5.451 5.529 1.00 93.81 92 GLY A CA 1
ATOM 716 C C . GLY A 1 92 ? -11.767 4.983 6.950 1.00 93.81 92 GLY A C 1
ATOM 717 O O . GLY A 1 92 ? -12.316 5.510 7.923 1.00 93.81 92 GLY A O 1
ATOM 718 N N . PHE A 1 93 ? -10.818 4.057 7.072 1.00 97.06 93 PHE A N 1
ATOM 719 C CA . PHE A 1 93 ? -10.383 3.469 8.340 1.00 97.06 93 PHE A CA 1
ATOM 720 C C . PHE A 1 93 ? -10.161 4.506 9.447 1.00 97.06 93 PHE A C 1
ATOM 722 O O . PHE A 1 93 ? -10.584 4.312 10.587 1.00 97.06 93 PHE A O 1
ATOM 729 N N . LYS A 1 94 ? -9.504 5.629 9.128 1.00 95.69 94 LYS A N 1
ATOM 730 C CA . LYS A 1 94 ? -9.174 6.670 10.109 1.00 95.69 94 LYS A CA 1
ATOM 731 C C . LYS A 1 94 ? -10.422 7.274 10.743 1.00 95.69 94 LYS A C 1
ATOM 733 O O . LYS A 1 94 ? -10.409 7.573 11.937 1.00 95.69 94 LYS A O 1
ATOM 738 N N . GLN A 1 95 ? -11.480 7.472 9.965 1.00 93.75 95 GLN A N 1
ATOM 739 C CA . GLN A 1 95 ? -12.716 8.058 10.463 1.00 93.75 95 GLN A CA 1
ATOM 740 C C . GLN A 1 95 ? -13.503 7.057 11.312 1.00 93.75 95 GLN A C 1
ATOM 742 O O . GLN A 1 95 ? -13.964 7.418 12.401 1.00 93.75 95 GLN A O 1
ATOM 747 N N . ASP A 1 96 ? -13.574 5.812 10.855 1.00 95.06 96 ASP A N 1
ATOM 748 C CA . ASP A 1 96 ? -14.343 4.746 11.493 1.00 95.06 96 ASP A CA 1
ATOM 749 C C . ASP A 1 96 ? -13.680 4.276 12.797 1.00 95.06 96 ASP A C 1
ATOM 751 O O . ASP A 1 96 ? -14.303 4.232 13.859 1.00 95.06 96 ASP A O 1
ATOM 755 N N . VAL A 1 97 ? -12.372 4.019 12.771 1.00 96.38 97 VAL A N 1
ATOM 756 C CA . VAL A 1 97 ? -11.611 3.518 13.928 1.00 96.38 97 VAL A CA 1
ATOM 757 C C . VAL A 1 97 ? -11.094 4.658 14.815 1.00 96.38 97 VAL A C 1
ATOM 759 O O . VAL A 1 97 ? -10.868 4.470 16.008 1.00 96.38 97 VAL A O 1
ATOM 762 N N . GLY A 1 98 ? -10.926 5.866 14.269 1.00 94.62 98 GLY A N 1
ATOM 763 C CA . GLY A 1 98 ? -10.446 7.041 15.009 1.00 94.62 98 GLY A CA 1
ATOM 764 C C . GLY A 1 98 ? -8.922 7.163 15.116 1.00 94.62 98 GLY A C 1
ATOM 765 O O . GLY A 1 98 ? -8.429 8.064 15.792 1.00 94.62 98 GLY A O 1
ATOM 766 N N . ARG A 1 99 ? -8.162 6.287 14.449 1.00 95.50 99 ARG A N 1
ATOM 767 C CA . ARG A 1 99 ? -6.697 6.354 14.338 1.00 95.50 99 ARG A CA 1
ATOM 768 C C . ARG A 1 99 ? -6.239 5.883 12.964 1.00 95.50 99 ARG A C 1
ATOM 770 O O . ARG A 1 99 ? -6.972 5.176 12.284 1.00 95.50 99 ARG A O 1
ATOM 777 N N . LEU A 1 100 ? -5.015 6.234 12.573 1.00 96.69 100 LEU A N 1
ATOM 778 C CA . LEU A 1 100 ? -4.376 5.591 11.424 1.00 96.69 100 LEU A CA 1
ATOM 779 C C . LEU A 1 100 ? -4.152 4.092 11.707 1.00 96.69 100 LEU A C 1
ATOM 781 O O . LEU A 1 100 ? -4.014 3.705 12.881 1.00 96.69 100 LEU A O 1
ATOM 785 N N . PRO A 1 101 ? -4.123 3.247 10.661 1.00 97.00 101 PRO A N 1
ATOM 786 C CA . PRO A 1 101 ? -3.787 1.847 10.836 1.00 97.00 101 PRO A CA 1
ATOM 787 C C . PRO A 1 101 ? -2.368 1.727 11.392 1.00 97.00 101 PRO A C 1
ATOM 789 O O . PRO A 1 101 ? -1.466 2.453 10.978 1.00 97.00 101 PRO A O 1
ATOM 792 N N . ARG A 1 102 ? -2.140 0.815 12.335 1.00 95.88 102 ARG A N 1
ATOM 793 C CA . ARG A 1 102 ? -0.773 0.531 12.822 1.00 95.88 102 ARG A CA 1
ATOM 794 C C . ARG A 1 102 ? 0.016 -0.272 11.795 1.00 95.88 102 ARG A C 1
ATOM 796 O O . ARG A 1 102 ? 1.234 -0.162 11.718 1.00 95.88 102 ARG A O 1
ATOM 803 N N . ASP A 1 103 ? -0.715 -1.031 10.995 1.00 96.75 103 ASP A N 1
ATOM 804 C CA . ASP A 1 103 ? -0.230 -1.860 9.911 1.00 96.75 103 ASP A CA 1
ATOM 805 C C . ASP A 1 103 ? -1.317 -1.938 8.835 1.00 96.75 103 ASP A C 1
ATOM 807 O O . ASP A 1 103 ? -2.507 -1.870 9.156 1.00 96.75 103 ASP A O 1
ATOM 811 N N . LEU A 1 104 ? -0.926 -2.077 7.568 1.00 97.06 104 LEU A N 1
ATOM 812 C CA . LEU A 1 104 ? -1.880 -2.133 6.460 1.00 97.06 104 LEU A CA 1
ATOM 813 C C . LEU A 1 104 ? -2.824 -3.339 6.561 1.00 97.06 104 LEU A C 1
ATOM 815 O O . LEU A 1 104 ? -3.935 -3.267 6.045 1.00 97.06 104 LEU A O 1
ATOM 819 N N . VAL A 1 105 ? -2.450 -4.405 7.278 1.00 97.12 105 VAL A N 1
ATOM 820 C CA . VAL A 1 105 ? -3.330 -5.560 7.522 1.00 97.12 105 VAL A CA 1
ATOM 821 C C . VAL A 1 105 ? -4.643 -5.181 8.208 1.00 97.12 105 VAL A C 1
ATOM 823 O O . VAL A 1 105 ? -5.681 -5.794 7.952 1.00 97.12 105 VAL A O 1
ATOM 826 N N . GLU A 1 106 ? -4.647 -4.125 9.020 1.00 97.50 106 GLU A N 1
ATOM 827 C CA . GLU A 1 106 ? -5.863 -3.624 9.669 1.00 97.50 106 GLU A CA 1
ATOM 828 C C . GLU A 1 106 ? -6.909 -3.106 8.662 1.00 97.50 106 GLU A C 1
ATOM 830 O O . GLU A 1 106 ? -8.099 -3.028 8.983 1.00 97.50 106 GLU A O 1
ATOM 835 N N . LEU A 1 107 ? -6.494 -2.795 7.428 1.00 97.12 107 LEU A N 1
ATOM 836 C CA . LEU A 1 107 ? -7.400 -2.413 6.347 1.00 97.12 107 LEU A CA 1
ATOM 837 C C . LEU A 1 107 ? -8.180 -3.597 5.783 1.00 97.12 107 LEU A C 1
ATOM 839 O O . LEU A 1 107 ? -9.197 -3.390 5.138 1.00 97.12 107 LEU A O 1
ATOM 843 N N . VAL A 1 108 ? -7.726 -4.826 6.003 1.00 96.88 108 VAL A N 1
ATOM 844 C CA . VAL A 1 108 ? -8.310 -6.025 5.393 1.00 96.88 108 VAL A CA 1
ATOM 845 C C . VAL A 1 108 ? -8.954 -6.930 6.437 1.00 96.88 108 VAL A C 1
ATOM 847 O O . VAL A 1 108 ? -9.964 -7.574 6.162 1.00 96.88 108 VAL A O 1
ATOM 850 N N . THR A 1 109 ? -8.415 -6.972 7.656 1.00 96.50 109 THR A N 1
ATOM 851 C CA . THR A 1 109 ? -8.961 -7.804 8.730 1.00 96.50 109 THR A CA 1
ATOM 852 C C . THR A 1 109 ? -9.197 -7.018 10.010 1.00 96.50 109 THR A C 1
ATOM 854 O O . THR A 1 109 ? -8.378 -6.216 10.453 1.00 9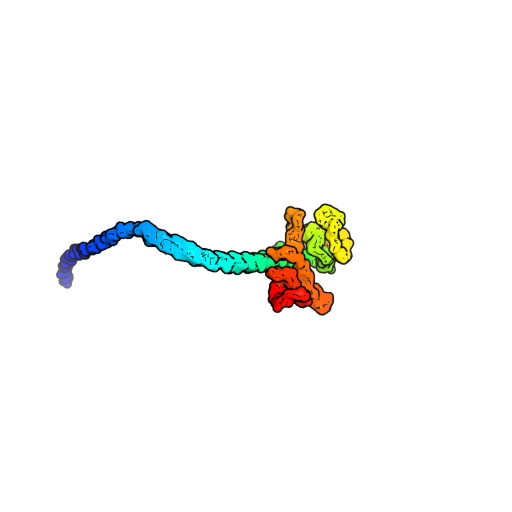6.50 109 THR A O 1
ATOM 857 N N . LYS A 1 110 ? -10.322 -7.326 10.656 1.00 96.81 110 LYS A N 1
ATOM 858 C CA . LYS A 1 110 ? -10.617 -6.897 12.024 1.00 96.81 110 LYS A CA 1
ATOM 859 C C . LYS A 1 110 ? -9.783 -7.658 13.057 1.00 96.81 110 LYS A C 1
ATOM 861 O O . LYS A 1 110 ? -9.439 -7.102 14.097 1.00 96.81 110 LYS A O 1
ATOM 866 N N . ASN A 1 111 ? -9.522 -8.943 12.801 1.00 96.69 111 ASN A N 1
ATOM 867 C CA . ASN A 1 111 ? -8.813 -9.842 13.707 1.00 96.69 111 ASN A CA 1
ATOM 868 C C . ASN A 1 111 ? -7.510 -10.327 13.045 1.00 96.69 111 ASN A C 1
ATOM 870 O O . ASN A 1 111 ? -7.531 -11.284 12.267 1.00 96.69 111 ASN A O 1
ATOM 874 N N . PRO A 1 112 ? -6.366 -9.690 13.339 1.00 95.81 112 PRO A N 1
ATOM 875 C CA . PRO A 1 112 ? -5.086 -10.027 12.723 1.00 95.81 112 PRO A CA 1
ATOM 876 C C . PRO A 1 112 ? -4.419 -11.261 13.364 1.00 95.81 112 PRO A C 1
ATOM 878 O O . PRO A 1 112 ? -3.294 -11.607 13.001 1.00 95.81 112 PRO A O 1
ATOM 881 N N . PHE A 1 113 ? -5.060 -11.919 14.339 1.00 96.56 113 PHE A N 1
ATOM 882 C CA . PHE A 1 113 ? -4.549 -13.131 14.996 1.00 96.56 113 PHE A CA 1
ATOM 883 C C . PHE A 1 113 ? -4.986 -14.433 14.313 1.00 96.56 113 PHE A C 1
ATOM 885 O O . PHE A 1 113 ? -4.565 -15.510 14.728 1.00 96.56 113 PHE A O 1
ATOM 892 N N . GLU A 1 114 ? -5.800 -14.344 13.262 1.00 93.88 114 GLU A N 1
ATOM 893 C CA . GLU A 1 114 ? -6.353 -15.490 12.541 1.00 93.88 114 GLU A CA 1
ATOM 894 C C . GLU A 1 114 ? -5.901 -15.514 11.072 1.00 93.88 114 GLU A C 1
ATOM 896 O O . GLU A 1 114 ? -5.459 -14.509 10.508 1.00 93.88 114 GLU A O 1
ATOM 901 N N . GLY A 1 115 ? -6.022 -16.686 10.442 1.00 93.31 115 GLY A N 1
ATOM 902 C CA . GLY A 1 115 ? -5.748 -16.876 9.018 1.00 93.31 115 GLY A CA 1
ATOM 903 C C . GLY A 1 115 ? -4.302 -16.569 8.618 1.00 93.31 115 GLY A C 1
ATOM 904 O O . GLY A 1 115 ? -3.362 -16.797 9.381 1.00 93.31 115 GLY A O 1
ATOM 905 N N . ILE A 1 116 ? -4.137 -16.036 7.405 1.00 94.50 116 ILE A N 1
ATOM 906 C CA . ILE A 1 116 ? -2.831 -15.694 6.812 1.00 94.50 116 ILE A CA 1
ATOM 907 C C . ILE A 1 116 ? -2.093 -14.563 7.559 1.00 94.50 116 ILE A C 1
ATOM 909 O O . ILE A 1 116 ? -0.890 -14.394 7.390 1.00 94.50 116 ILE A O 1
ATOM 913 N N . TYR A 1 117 ? -2.780 -13.831 8.444 1.00 94.81 117 TYR A N 1
ATOM 914 C CA . TYR A 1 117 ? -2.240 -12.674 9.173 1.00 94.81 117 TYR A CA 1
ATOM 915 C C . TYR A 1 117 ? -1.636 -13.021 10.537 1.00 94.81 117 TYR A C 1
ATOM 917 O O . TYR A 1 117 ? -0.919 -12.208 11.131 1.00 94.81 117 TYR A O 1
ATOM 925 N N . ALA A 1 118 ? -1.922 -14.219 11.058 1.00 95.44 118 ALA A N 1
ATOM 926 C CA . ALA A 1 118 ? -1.599 -14.602 12.431 1.00 95.44 118 ALA A CA 1
ATOM 927 C C . ALA A 1 118 ? -0.109 -14.410 12.765 1.00 95.44 118 ALA A C 1
ATOM 929 O O . ALA A 1 118 ? 0.232 -13.921 13.845 1.00 95.44 118 ALA A O 1
ATOM 930 N N . GLN A 1 119 ? 0.769 -14.710 11.805 1.00 94.00 119 GLN A N 1
ATOM 931 C CA . GLN A 1 119 ? 2.224 -14.656 11.966 1.00 94.00 119 GLN A CA 1
ATOM 932 C C . GLN A 1 119 ? 2.821 -13.250 11.811 1.00 94.00 119 GLN A C 1
ATOM 934 O O . GLN A 1 119 ? 3.962 -13.025 12.212 1.00 94.00 119 GLN A O 1
ATOM 939 N N . ARG A 1 120 ? 2.073 -12.285 11.264 1.00 94.19 120 ARG A N 1
ATOM 940 C CA . ARG A 1 120 ? 2.577 -10.925 11.058 1.00 94.19 120 ARG A CA 1
ATOM 941 C C . ARG A 1 120 ? 2.699 -10.195 12.390 1.00 94.19 120 ARG A C 1
ATOM 943 O O . ARG A 1 120 ? 1.719 -10.083 13.128 1.00 94.19 120 ARG A O 1
ATOM 950 N N . MET A 1 121 ? 3.889 -9.690 12.697 1.00 94.50 121 MET A N 1
ATOM 951 C CA . MET A 1 121 ? 4.157 -8.953 13.929 1.00 94.50 121 MET A CA 1
ATOM 952 C C . MET A 1 121 ? 4.265 -7.460 13.650 1.00 94.50 121 MET A C 1
ATOM 954 O O . MET A 1 121 ? 5.089 -7.032 12.850 1.00 94.50 121 MET A O 1
ATOM 958 N N . TYR A 1 122 ? 3.460 -6.672 14.355 1.00 95.12 122 TYR A N 1
ATOM 959 C CA . TYR A 1 122 ? 3.537 -5.218 14.353 1.00 95.12 122 TYR A CA 1
ATOM 960 C C . TYR A 1 122 ? 3.155 -4.676 15.732 1.00 95.12 122 TYR A C 1
ATOM 962 O O . TYR A 1 122 ? 2.494 -5.346 16.534 1.00 95.12 122 TYR A O 1
ATOM 970 N N . VAL A 1 123 ? 3.621 -3.466 16.041 1.00 94.00 123 VAL A N 1
ATOM 971 C CA . VAL A 1 123 ? 3.419 -2.847 17.357 1.00 94.00 123 VAL A CA 1
ATOM 972 C C . VAL A 1 123 ? 1.942 -2.521 17.556 1.00 94.00 123 VAL A C 1
ATOM 974 O O . VAL A 1 123 ? 1.309 -1.914 16.696 1.00 94.00 123 VAL A O 1
ATOM 977 N N . GLY A 1 124 ? 1.397 -2.907 18.711 1.00 94.75 124 GLY A N 1
ATOM 978 C CA . GLY A 1 124 ? -0.016 -2.698 19.015 1.00 94.75 124 GLY A CA 1
ATOM 979 C C . GLY A 1 124 ? -0.950 -3.576 18.179 1.00 94.75 124 GLY A C 1
ATOM 980 O O . GLY A 1 124 ? -2.073 -3.169 17.900 1.00 94.75 124 GLY A O 1
ATOM 981 N N . LYS A 1 125 ? -0.509 -4.762 17.757 1.00 96.19 125 LYS A N 1
ATOM 982 C CA . LYS A 1 125 ? -1.402 -5.765 17.173 1.00 96.19 125 LYS A CA 1
ATOM 983 C C . LYS A 1 125 ? -2.538 -6.085 18.153 1.00 96.19 125 LYS A C 1
ATOM 985 O O . LYS A 1 125 ? -2.287 -6.523 19.273 1.00 96.19 125 LYS A O 1
ATOM 990 N N . GLU A 1 126 ? -3.773 -5.845 17.732 1.00 95.50 126 GLU A N 1
ATOM 991 C CA . GLU A 1 126 ? -4.985 -6.015 18.537 1.00 95.50 126 GLU A CA 1
ATOM 992 C C . GLU A 1 126 ? -6.170 -6.381 17.635 1.00 95.50 126 GLU A C 1
ATOM 994 O O . GLU A 1 126 ? -6.146 -6.116 16.432 1.00 95.50 126 GLU A O 1
ATOM 999 N N . THR A 1 127 ? -7.216 -6.977 18.207 1.00 97.19 127 THR A N 1
ATOM 1000 C CA . THR A 1 127 ? -8.489 -7.143 17.499 1.00 97.19 127 THR A CA 1
ATOM 1001 C C . THR A 1 127 ? -9.241 -5.825 17.560 1.00 97.19 127 THR A C 1
ATOM 1003 O O . THR A 1 127 ? -9.509 -5.311 18.648 1.00 97.19 127 THR A O 1
ATOM 1006 N N . LEU A 1 128 ? -9.586 -5.276 16.399 1.00 96.81 128 LEU A N 1
ATOM 1007 C CA . LEU A 1 128 ? -10.253 -3.984 16.320 1.00 96.81 128 LEU A CA 1
ATOM 1008 C C . LEU A 1 128 ? -11.703 -4.076 16.827 1.00 96.81 128 LEU A C 1
ATOM 1010 O O . LEU A 1 128 ? -12.364 -5.106 16.631 1.00 96.81 128 LEU A O 1
ATOM 1014 N N . PRO A 1 129 ? -12.227 -3.009 17.464 1.00 96.00 129 PRO A N 1
ATOM 1015 C CA . PRO A 1 129 ? -13.622 -2.966 17.889 1.00 96.00 129 PRO A CA 1
ATOM 1016 C C . PRO A 1 129 ? -14.542 -3.140 16.678 1.00 96.00 129 PRO A C 1
ATOM 1018 O O . PRO A 1 129 ? -14.260 -2.624 15.599 1.00 96.00 129 PRO A O 1
ATOM 1021 N N . SER A 1 130 ? -15.638 -3.880 16.844 1.00 95.75 130 SER A N 1
ATOM 1022 C CA . SER A 1 130 ? -16.625 -4.039 15.767 1.00 95.75 130 SER A CA 1
ATOM 1023 C C . SER A 1 130 ? -17.368 -2.724 15.534 1.00 95.75 130 SER A C 1
ATOM 1025 O O . SER A 1 130 ? -17.529 -1.950 16.475 1.00 95.75 130 SER A O 1
ATOM 1027 N N . TRP A 1 131 ? -17.817 -2.485 14.301 1.00 95.44 131 TRP A N 1
ATOM 1028 C CA . TRP A 1 131 ? -18.638 -1.322 13.971 1.00 95.44 131 TRP A CA 1
ATOM 1029 C C . TRP A 1 131 ? -19.893 -1.226 14.846 1.00 95.44 131 TRP A C 1
ATOM 1031 O O . TRP A 1 131 ? -20.689 -2.165 14.917 1.00 95.44 131 TRP A O 1
ATOM 1041 N N . ASP A 1 132 ? -20.066 -0.065 15.469 1.00 94.75 132 ASP A N 1
ATOM 1042 C CA . ASP A 1 132 ? -21.257 0.340 16.198 1.00 94.75 132 ASP A CA 1
ATOM 1043 C C . ASP A 1 132 ? -21.993 1.433 15.395 1.00 94.75 132 ASP A C 1
ATOM 1045 O O . ASP A 1 132 ? -21.476 2.549 15.254 1.00 94.75 132 ASP A O 1
ATOM 1049 N N . PRO A 1 133 ? -23.204 1.151 14.878 1.00 91.69 133 PRO A N 1
ATOM 1050 C CA . PRO A 1 133 ? -23.959 2.097 14.062 1.00 91.69 133 PRO A CA 1
ATOM 1051 C C . PRO A 1 133 ? -24.516 3.293 14.848 1.00 91.69 133 PRO A C 1
ATOM 1053 O O . PRO A 1 133 ? -24.872 4.294 14.229 1.00 91.69 133 PRO A O 1
ATOM 1056 N N . TYR A 1 134 ? -24.609 3.221 16.181 1.00 92.25 134 TYR A N 1
ATOM 1057 C CA . TYR A 1 134 ? -25.160 4.305 17.000 1.00 92.25 134 TYR A CA 1
ATOM 1058 C C . TYR A 1 134 ? -24.149 5.426 17.218 1.00 92.25 134 TYR A C 1
ATOM 1060 O O . TYR A 1 134 ? -24.498 6.601 17.127 1.00 92.25 134 TYR A O 1
ATOM 1068 N N . ILE A 1 135 ? -22.896 5.063 17.495 1.00 92.38 135 ILE A N 1
ATOM 1069 C CA . ILE A 1 135 ? -21.799 6.026 17.673 1.00 92.38 135 ILE A CA 1
ATOM 1070 C C . ILE A 1 135 ? -20.959 6.212 16.404 1.00 92.38 135 ILE A C 1
ATOM 1072 O O . ILE A 1 135 ? -20.080 7.070 16.393 1.00 92.38 135 ILE A O 1
ATOM 1076 N N . GLN A 1 136 ? -21.231 5.428 15.353 1.00 90.38 136 GLN A N 1
ATOM 1077 C CA . GLN A 1 136 ? -20.521 5.438 14.071 1.00 90.38 136 GLN A CA 1
ATOM 1078 C C . GLN A 1 136 ? -19.007 5.257 14.249 1.00 90.38 136 GLN A C 1
ATOM 1080 O O . GLN A 1 136 ? -18.193 6.029 13.732 1.00 90.38 136 GLN A O 1
ATOM 1085 N N . LYS A 1 137 ? -18.631 4.258 15.056 1.00 93.69 137 LYS A N 1
ATOM 1086 C CA . LYS A 1 137 ? -17.235 3.935 15.367 1.00 93.69 137 LYS A CA 1
ATOM 1087 C C . LYS A 1 137 ? -16.980 2.441 15.348 1.00 93.69 137 LYS A C 1
ATOM 1089 O O . LYS A 1 137 ? -17.855 1.645 15.661 1.00 93.69 137 LYS A O 1
ATOM 1094 N N . GLY A 1 138 ? -15.740 2.079 15.053 1.00 95.50 138 GLY A N 1
ATOM 1095 C CA . GLY A 1 138 ? -15.267 0.702 14.986 1.00 95.50 138 GLY A CA 1
ATOM 1096 C C . GLY A 1 138 ? -14.891 0.300 13.569 1.00 95.50 138 GLY A C 1
ATOM 1097 O O . GLY A 1 138 ? -15.012 1.071 12.630 1.00 95.50 138 GLY A O 1
ATOM 1098 N N . TRP A 1 139 ? -14.389 -0.914 13.407 1.00 97.06 139 TRP A N 1
ATOM 1099 C CA . TRP A 1 139 ? -14.006 -1.441 12.106 1.00 97.06 139 TRP A CA 1
ATOM 1100 C C . TRP A 1 139 ? -15.253 -1.776 11.283 1.00 97.06 139 TRP A C 1
ATOM 1102 O O . TRP A 1 139 ? -16.024 -2.661 11.669 1.00 97.06 139 TRP A O 1
ATOM 1112 N N . ASN A 1 140 ? -15.435 -1.072 10.163 1.00 94.88 140 ASN A N 1
ATOM 1113 C CA . ASN A 1 140 ? -16.620 -1.146 9.304 1.00 94.88 140 ASN A CA 1
ATOM 1114 C C . ASN A 1 140 ? -16.399 -1.927 7.998 1.00 94.88 140 ASN A C 1
ATOM 1116 O O . ASN A 1 140 ? -17.274 -1.978 7.137 1.00 94.88 140 ASN A O 1
ATOM 1120 N N . GLY A 1 141 ? -15.251 -2.580 7.836 1.00 85.56 141 GLY A N 1
ATOM 1121 C CA . GLY A 1 141 ? -15.085 -3.538 6.755 1.00 85.56 141 GLY A CA 1
ATOM 1122 C C . GLY A 1 141 ? -13.644 -3.805 6.381 1.00 85.56 141 GLY A C 1
ATOM 1123 O O . GLY A 1 141 ? -12.736 -3.112 6.841 1.00 85.56 141 GLY A O 1
ATOM 1124 N N . PRO A 1 142 ? -13.426 -4.794 5.502 1.00 94.19 142 PRO A N 1
ATOM 1125 C CA . PRO A 1 142 ? -12.228 -4.772 4.698 1.00 94.19 142 PRO A CA 1
ATOM 1126 C C . PRO A 1 142 ? -12.329 -3.541 3.784 1.00 94.19 142 PRO A C 1
ATOM 1128 O O . PRO A 1 142 ? -13.155 -3.484 2.875 1.00 94.19 142 PRO A O 1
ATOM 1131 N N . TYR A 1 143 ? -11.514 -2.531 4.067 1.00 95.06 143 TYR A N 1
ATOM 1132 C CA . TYR A 1 143 ? -11.342 -1.318 3.268 1.00 95.06 143 TYR A CA 1
ATOM 1133 C C . TYR A 1 143 ? -10.517 -1.587 2.001 1.00 95.06 143 TYR A C 1
ATOM 1135 O O . TYR A 1 143 ? -10.569 -0.815 1.047 1.00 95.06 143 TYR A O 1
ATOM 1143 N N . LEU A 1 144 ? -9.768 -2.693 1.982 1.00 95.19 144 LEU A N 1
ATOM 1144 C CA . LEU A 1 144 ? -9.051 -3.206 0.819 1.00 95.19 144 LEU A CA 1
ATOM 1145 C C . LEU A 1 144 ? -9.504 -4.627 0.491 1.00 95.19 144 LEU A C 1
ATOM 1147 O O . LEU A 1 144 ? -9.919 -5.390 1.364 1.00 95.19 144 LEU A O 1
ATOM 1151 N N . ARG A 1 145 ? -9.408 -4.987 -0.791 1.00 92.69 145 ARG A N 1
ATOM 1152 C CA . ARG A 1 145 ? -9.631 -6.362 -1.239 1.00 92.69 145 ARG A CA 1
ATOM 1153 C C . ARG A 1 145 ? -8.354 -7.168 -1.053 1.00 92.69 145 ARG A C 1
ATOM 1155 O O . ARG A 1 145 ? -7.293 -6.725 -1.472 1.00 92.69 145 ARG A O 1
ATOM 1162 N N . GLU A 1 146 ? -8.519 -8.367 -0.517 1.00 91.31 146 GLU A N 1
ATOM 1163 C CA . GLU A 1 146 ? -7.461 -9.360 -0.381 1.00 91.31 146 GLU A CA 1
ATOM 1164 C C . GLU A 1 146 ? -7.584 -10.475 -1.413 1.00 91.31 146 GLU A C 1
ATOM 1166 O O . GLU A 1 146 ? -8.696 -10.930 -1.698 1.00 91.31 146 GLU A O 1
ATOM 1171 N N . ASP A 1 147 ? -6.442 -10.931 -1.926 1.00 89.50 147 ASP A N 1
ATOM 1172 C CA . ASP A 1 147 ? -6.306 -12.044 -2.872 1.00 89.50 147 ASP A CA 1
ATOM 1173 C C . ASP A 1 147 ? -5.740 -13.338 -2.252 1.00 89.50 147 ASP A C 1
ATOM 1175 O O . ASP A 1 147 ? -5.810 -14.393 -2.880 1.00 89.50 147 ASP A O 1
ATOM 1179 N N . GLY A 1 148 ? -5.266 -13.292 -1.006 1.00 91.31 148 GLY A N 1
ATOM 1180 C CA . GLY A 1 148 ? -4.731 -14.421 -0.246 1.00 91.31 148 GLY A CA 1
ATOM 1181 C C . GLY A 1 148 ? -3.206 -14.410 -0.127 1.00 91.31 148 GLY A C 1
ATOM 1182 O O . GLY A 1 148 ? -2.659 -15.241 0.601 1.00 91.31 148 GLY A O 1
ATOM 1183 N N . GLU A 1 149 ? -2.525 -13.490 -0.814 1.00 91.81 149 GLU A N 1
ATOM 1184 C CA . GLU A 1 149 ? -1.063 -13.378 -0.841 1.00 91.81 149 GLU A CA 1
ATOM 1185 C C . GLU A 1 149 ? -0.543 -12.155 -0.072 1.00 91.81 149 GLU A C 1
ATOM 1187 O O . GLU A 1 149 ? 0.667 -11.984 0.076 1.00 91.81 149 GLU A O 1
ATOM 1192 N N . MET A 1 150 ? -1.437 -11.314 0.458 1.00 93.62 150 MET A N 1
ATOM 1193 C CA . MET A 1 150 ? -1.117 -10.031 1.083 1.00 93.62 150 MET A CA 1
ATOM 1194 C C . MET A 1 150 ? -0.304 -9.098 0.172 1.00 93.62 150 MET A C 1
ATOM 1196 O O . MET A 1 150 ? 0.569 -8.360 0.638 1.00 93.62 150 MET A O 1
ATOM 1200 N N . GLY A 1 151 ? -0.597 -9.117 -1.133 1.00 94.62 151 GLY A N 1
ATOM 1201 C CA . GLY A 1 151 ? 0.129 -8.332 -2.137 1.00 94.62 151 GLY A CA 1
ATOM 1202 C C . GLY A 1 151 ? 0.132 -6.827 -1.852 1.00 94.62 151 GLY A C 1
ATOM 1203 O O . GLY A 1 151 ? 1.158 -6.184 -2.032 1.00 94.62 151 GLY A O 1
ATOM 1204 N N . TYR A 1 152 ? -0.957 -6.304 -1.274 1.00 95.38 152 TYR A N 1
ATOM 1205 C CA . TYR A 1 152 ? -1.140 -4.890 -0.901 1.00 95.38 152 TYR A CA 1
ATOM 1206 C C . TYR A 1 152 ? -0.115 -4.341 0.106 1.00 95.38 152 TYR A C 1
ATOM 1208 O O . TYR A 1 152 ? -0.090 -3.142 0.394 1.00 95.38 152 TYR A O 1
ATOM 1216 N N . LEU A 1 153 ? 0.699 -5.214 0.701 1.00 97.00 153 LEU A N 1
ATOM 1217 C CA . LEU A 1 153 ? 1.798 -4.829 1.576 1.00 97.00 153 LEU A CA 1
ATOM 1218 C C . LEU A 1 153 ? 3.036 -4.389 0.796 1.00 97.00 153 LEU A C 1
ATOM 1220 O O . LEU A 1 153 ? 3.855 -3.656 1.346 1.00 97.00 153 LEU A O 1
ATOM 1224 N N . TYR A 1 154 ? 3.178 -4.814 -0.457 1.00 97.38 154 TYR A N 1
ATOM 1225 C CA . TYR A 1 154 ? 4.397 -4.680 -1.240 1.00 97.38 154 TYR A CA 1
ATOM 1226 C C . TYR A 1 154 ? 4.181 -3.795 -2.460 1.00 97.38 154 TYR A C 1
ATOM 1228 O O . TYR A 1 154 ? 3.137 -3.822 -3.097 1.00 97.38 154 TYR A O 1
ATOM 1236 N N . ASP A 1 155 ? 5.208 -3.034 -2.820 1.00 97.50 155 ASP A N 1
ATOM 1237 C CA . ASP A 1 155 ? 5.231 -2.322 -4.086 1.00 97.50 155 ASP A CA 1
ATOM 1238 C C . ASP A 1 155 ? 5.533 -3.253 -5.272 1.00 97.50 155 ASP A C 1
ATOM 1240 O O . ASP A 1 155 ? 5.886 -4.426 -5.129 1.00 97.50 155 ASP A O 1
ATOM 1244 N N . ALA A 1 156 ? 5.468 -2.705 -6.488 1.00 96.19 156 ALA A N 1
ATOM 1245 C CA . ALA A 1 156 ? 5.735 -3.449 -7.719 1.00 96.19 156 ALA A CA 1
ATOM 1246 C C . ALA A 1 156 ? 7.192 -3.956 -7.877 1.00 96.19 156 ALA A C 1
ATOM 1248 O O . ALA A 1 156 ? 7.516 -4.600 -8.884 1.00 96.19 156 ALA A O 1
ATOM 1249 N N . TRP A 1 157 ? 8.083 -3.652 -6.927 1.00 95.69 157 TRP A N 1
ATOM 1250 C CA . TRP A 1 157 ? 9.447 -4.182 -6.833 1.00 95.69 157 TRP A CA 1
ATOM 1251 C C . TRP A 1 157 ? 9.611 -5.205 -5.700 1.00 95.69 157 TRP A C 1
ATOM 1253 O O . TRP A 1 157 ? 10.699 -5.758 -5.549 1.00 95.69 157 TRP A O 1
ATOM 1263 N N . GLY A 1 158 ? 8.539 -5.512 -4.964 1.00 95.94 158 GLY A N 1
ATOM 1264 C CA . GLY A 1 158 ? 8.530 -6.478 -3.867 1.00 95.94 158 GLY A CA 1
ATOM 1265 C C . GLY A 1 158 ? 9.008 -5.897 -2.537 1.00 95.94 158 GLY A C 1
ATOM 1266 O O . GLY A 1 158 ? 9.286 -6.655 -1.609 1.00 95.94 158 GLY A O 1
ATOM 1267 N N . THR A 1 159 ? 9.122 -4.570 -2.430 1.00 97.44 159 THR A N 1
ATOM 1268 C CA . THR A 1 159 ? 9.501 -3.906 -1.180 1.00 97.44 159 THR A CA 1
ATOM 1269 C C . THR A 1 159 ? 8.256 -3.488 -0.423 1.00 97.44 159 THR A C 1
ATOM 1271 O O . THR A 1 159 ? 7.344 -2.885 -0.979 1.00 97.44 159 THR A O 1
ATOM 1274 N N . GLU A 1 160 ? 8.213 -3.802 0.865 1.00 97.25 160 GLU A N 1
ATOM 1275 C CA . GLU A 1 160 ? 7.068 -3.476 1.704 1.00 97.25 160 GLU A CA 1
ATOM 1276 C C . GLU A 1 160 ? 6.882 -1.958 1.858 1.00 97.25 160 GLU A C 1
ATOM 1278 O O . GLU A 1 160 ? 7.844 -1.224 2.120 1.00 97.25 160 GLU A O 1
ATOM 1283 N N . TYR A 1 161 ? 5.641 -1.486 1.738 1.00 98.06 161 TYR A N 1
ATOM 1284 C CA . TYR A 1 161 ? 5.289 -0.093 1.986 1.00 98.06 161 TYR A CA 1
ATOM 1285 C C . TYR A 1 161 ? 5.606 0.311 3.425 1.00 98.06 161 TYR A C 1
ATOM 1287 O O . TYR A 1 161 ? 5.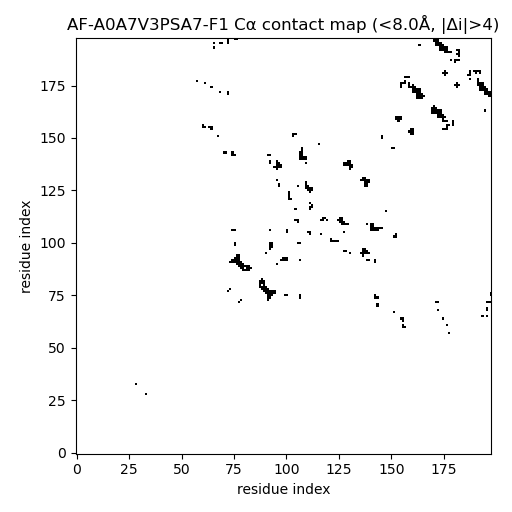425 -0.444 4.380 1.00 98.06 161 TYR A O 1
ATOM 1295 N N . LYS A 1 162 ? 6.025 1.564 3.607 1.00 97.00 162 LYS A N 1
ATOM 1296 C CA . LYS A 1 162 ? 6.225 2.150 4.935 1.00 97.00 162 LYS A CA 1
ATOM 1297 C C . LYS A 1 162 ? 5.416 3.415 5.099 1.00 97.00 162 LYS A C 1
ATOM 1299 O O . LYS A 1 162 ? 5.169 4.145 4.143 1.00 97.00 162 LYS A O 1
ATOM 1304 N N . TYR A 1 163 ? 5.087 3.731 6.343 1.00 97.25 163 TYR A N 1
ATOM 1305 C CA . TYR A 1 163 ? 4.601 5.060 6.669 1.00 97.25 163 TYR A CA 1
ATOM 1306 C C . TYR A 1 163 ? 5.690 6.109 6.415 1.00 97.25 163 TYR A C 1
ATOM 1308 O O . TYR A 1 163 ? 6.854 5.958 6.801 1.00 97.25 163 TYR A O 1
ATOM 1316 N N . TRP A 1 164 ? 5.301 7.184 5.738 1.00 96.25 164 TRP A N 1
ATOM 1317 C CA . TRP A 1 164 ? 6.094 8.394 5.623 1.00 96.25 164 TRP A CA 1
ATOM 1318 C C . TRP A 1 164 ? 5.860 9.232 6.877 1.00 96.25 164 TRP A C 1
ATOM 1320 O O . TRP A 1 164 ? 4.791 9.813 7.059 1.00 96.25 164 TRP A O 1
ATOM 1330 N N . ILE A 1 165 ? 6.867 9.252 7.748 1.00 94.88 165 ILE A N 1
ATOM 1331 C CA . ILE A 1 165 ? 6.842 9.971 9.020 1.00 94.88 165 ILE A CA 1
ATOM 1332 C C . ILE A 1 165 ? 7.835 11.127 8.948 1.00 94.88 165 ILE A C 1
ATOM 1334 O O . ILE A 1 165 ? 8.991 10.930 8.571 1.00 94.88 165 ILE A O 1
ATOM 1338 N N . GLU A 1 166 ? 7.388 12.316 9.328 1.00 94.62 166 GLU A N 1
ATOM 1339 C CA . GLU A 1 166 ? 8.206 13.522 9.432 1.00 94.62 166 GLU A CA 1
ATOM 1340 C C . GLU A 1 166 ? 7.758 14.302 10.671 1.00 94.62 166 GLU A C 1
ATOM 1342 O O . GLU A 1 166 ? 6.566 14.390 10.944 1.00 94.62 166 GLU A O 1
ATOM 1347 N N . ASN A 1 167 ? 8.695 14.829 11.465 1.00 93.75 167 ASN A N 1
ATOM 1348 C CA . ASN A 1 167 ? 8.389 15.578 12.695 1.00 93.75 167 ASN A CA 1
ATOM 1349 C C . ASN A 1 167 ? 7.429 14.853 13.666 1.00 93.75 167 ASN A C 1
ATOM 1351 O O . ASN A 1 167 ? 6.607 15.487 14.322 1.00 93.75 167 ASN A O 1
ATOM 1355 N N . ASN A 1 168 ? 7.549 13.523 13.773 1.00 92.12 168 ASN A N 1
ATOM 1356 C CA . ASN A 1 168 ? 6.682 12.664 14.592 1.00 92.12 168 ASN A CA 1
ATOM 1357 C C . ASN A 1 168 ? 5.203 12.620 14.143 1.00 92.12 168 ASN A C 1
ATOM 1359 O O . ASN A 1 168 ? 4.342 12.150 14.884 1.00 92.12 168 ASN A O 1
ATOM 1363 N N . GLU A 1 169 ? 4.907 13.068 12.922 1.00 93.81 169 GLU A N 1
ATOM 1364 C CA . GLU A 1 169 ? 3.596 12.978 12.286 1.00 93.81 169 GLU A CA 1
ATOM 1365 C C . GLU A 1 169 ? 3.645 11.988 11.116 1.00 93.81 169 GLU A C 1
ATOM 1367 O O . GLU A 1 169 ? 4.598 11.965 10.337 1.00 93.81 169 GLU A O 1
ATOM 1372 N N . THR A 1 170 ? 2.611 11.153 10.983 1.00 95.50 170 THR A N 1
ATOM 1373 C CA . THR A 1 170 ? 2.468 10.276 9.815 1.00 95.50 170 THR A CA 1
ATOM 1374 C C . THR A 1 170 ? 1.787 11.046 8.691 1.00 95.50 170 THR A C 1
ATOM 1376 O O . THR A 1 170 ? 0.576 11.258 8.722 1.00 95.50 170 THR A O 1
ATOM 1379 N N . LEU A 1 171 ? 2.572 11.444 7.693 1.00 96.69 171 LEU A N 1
ATOM 1380 C CA . LEU A 1 171 ? 2.106 12.232 6.556 1.00 96.69 171 LEU A CA 1
ATOM 1381 C C . LEU A 1 171 ? 1.484 11.375 5.454 1.00 96.69 171 LEU A C 1
ATOM 1383 O O . LEU A 1 171 ? 0.687 11.881 4.671 1.00 96.69 171 LEU A O 1
ATOM 1387 N N . GLY A 1 172 ? 1.859 10.102 5.342 1.00 97.12 172 GLY A N 1
ATOM 1388 C CA . GLY A 1 172 ? 1.385 9.267 4.246 1.00 97.12 172 GLY A CA 1
ATOM 1389 C C . GLY A 1 172 ? 2.069 7.915 4.149 1.00 97.12 172 GLY A C 1
ATOM 1390 O O . GLY A 1 172 ? 2.575 7.385 5.137 1.00 97.12 172 GLY A O 1
ATOM 1391 N N . LEU A 1 173 ? 2.119 7.384 2.931 1.00 97.88 173 LEU A N 1
ATOM 1392 C CA . LEU A 1 173 ? 2.807 6.146 2.576 1.00 97.88 173 LEU A CA 1
ATOM 1393 C C . LEU A 1 173 ? 4.005 6.434 1.680 1.00 97.88 173 LEU A C 1
ATOM 1395 O O . LEU A 1 173 ? 4.005 7.392 0.901 1.00 97.88 173 LEU A O 1
ATOM 1399 N N . LYS A 1 174 ? 5.009 5.564 1.763 1.00 97.50 174 LYS A N 1
ATOM 1400 C CA . LYS A 1 174 ? 6.169 5.555 0.882 1.00 97.50 174 LYS A CA 1
ATOM 1401 C C . LYS A 1 174 ? 6.526 4.147 0.406 1.00 97.50 174 LYS A C 1
ATOM 1403 O O . LYS A 1 174 ? 6.450 3.194 1.179 1.00 97.50 174 LYS A O 1
ATOM 1408 N N . SER A 1 175 ? 6.945 4.053 -0.850 1.00 98.19 175 SER A N 1
ATOM 1409 C CA . SER A 1 175 ? 7.586 2.889 -1.473 1.00 98.19 175 SER A CA 1
ATOM 1410 C C . SER A 1 175 ? 9.058 3.213 -1.717 1.00 98.19 175 SER A C 1
ATOM 1412 O O . SER A 1 175 ? 9.386 4.370 -1.993 1.00 98.19 175 SER A O 1
ATOM 1414 N N . ALA A 1 176 ? 9.914 2.200 -1.590 1.00 97.06 176 ALA A N 1
ATOM 1415 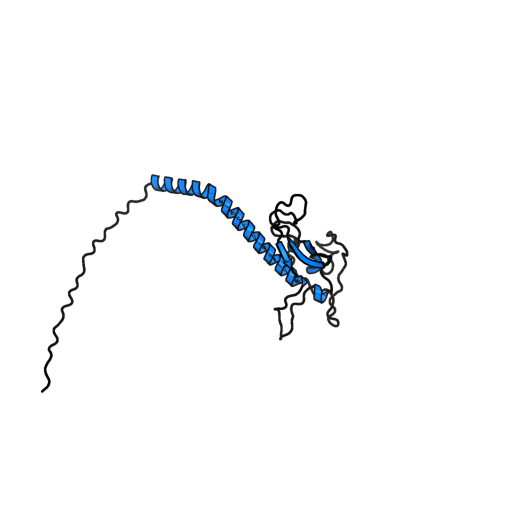C CA . ALA A 1 176 ? 11.347 2.322 -1.846 1.00 97.06 176 ALA A CA 1
ATOM 1416 C C . ALA A 1 176 ? 11.657 2.460 -3.344 1.00 97.06 176 ALA A C 1
ATOM 1418 O O . ALA A 1 176 ? 12.694 2.973 -3.721 1.00 97.06 176 ALA A O 1
ATOM 1419 N N . GLY A 1 177 ? 10.735 2.048 -4.218 1.00 95.56 177 GLY A N 1
ATOM 1420 C CA . GLY A 1 177 ? 10.899 2.237 -5.649 1.00 95.56 177 GLY A CA 1
ATOM 1421 C C . GLY A 1 177 ? 11.900 1.256 -6.280 1.00 95.56 177 GLY A C 1
ATOM 1422 O O . GLY A 1 177 ? 12.082 0.141 -5.788 1.00 95.56 177 GLY A O 1
ATOM 1423 N N . PRO A 1 178 ? 12.488 1.622 -7.434 1.00 94.31 178 PRO A N 1
ATOM 1424 C CA . PRO A 1 178 ? 13.315 0.732 -8.245 1.00 94.31 178 PRO A CA 1
ATOM 1425 C C . PRO A 1 178 ? 14.532 0.104 -7.572 1.00 94.31 178 PRO A C 1
ATOM 1427 O O . PRO A 1 178 ? 14.903 -1.005 -7.968 1.00 94.31 178 PRO A O 1
ATOM 1430 N N . ASP A 1 179 ? 15.175 0.800 -6.637 1.00 93.31 179 ASP A N 1
ATOM 1431 C CA . ASP A 1 179 ? 16.384 0.311 -5.973 1.00 93.31 179 ASP A CA 1
ATOM 1432 C C . ASP A 1 179 ? 16.090 -0.563 -4.735 1.00 93.31 179 ASP A C 1
ATOM 1434 O O . ASP A 1 179 ? 16.984 -1.262 -4.251 1.00 93.31 179 ASP A O 1
ATOM 1438 N N . GLY A 1 180 ? 14.834 -0.579 -4.269 1.00 95.19 180 GLY A N 1
ATOM 1439 C CA . GLY A 1 180 ? 14.390 -1.324 -3.090 1.00 95.19 180 GLY A CA 1
ATOM 1440 C C . GLY A 1 180 ? 14.935 -0.782 -1.763 1.00 95.19 180 GLY A C 1
ATOM 1441 O O . GLY A 1 180 ? 14.795 -1.441 -0.729 1.00 95.19 180 GLY A O 1
ATOM 1442 N N . LEU A 1 181 ? 15.552 0.403 -1.764 1.00 96.62 181 LEU A N 1
ATOM 1443 C CA . LEU A 1 181 ? 16.129 1.053 -0.596 1.00 96.62 181 LEU A CA 1
ATOM 1444 C C . LEU A 1 181 ? 15.420 2.375 -0.327 1.00 96.62 181 LEU A C 1
ATOM 1446 O O . LEU A 1 181 ? 15.321 3.247 -1.173 1.00 96.62 181 LEU A O 1
ATOM 1450 N N . PHE A 1 182 ? 14.972 2.569 0.909 1.00 96.38 182 PHE A N 1
ATOM 1451 C CA . PHE A 1 182 ? 14.401 3.860 1.274 1.00 96.38 182 PHE A CA 1
ATOM 1452 C C . PHE A 1 182 ? 15.491 4.925 1.339 1.00 96.38 182 PHE A C 1
ATOM 1454 O O . PHE A 1 182 ? 16.562 4.686 1.915 1.00 96.38 182 PHE A O 1
ATOM 1461 N N . TRP A 1 183 ? 15.179 6.135 0.873 1.00 94.50 183 TRP A N 1
ATOM 1462 C CA . TRP A 1 183 ? 16.109 7.256 0.971 1.00 94.50 183 TRP A CA 1
ATOM 1463 C C . TRP A 1 183 ? 16.638 7.450 2.404 1.00 94.50 183 TRP A C 1
ATOM 1465 O O . TRP A 1 183 ? 15.884 7.459 3.385 1.00 94.50 183 TRP A O 1
ATOM 1475 N N . GLY A 1 184 ? 17.963 7.598 2.519 1.00 91.31 184 GLY A N 1
ATOM 1476 C CA . GLY A 1 184 ? 18.689 7.700 3.789 1.00 91.31 184 GLY A CA 1
ATOM 1477 C C . GLY A 1 184 ? 19.208 6.370 4.349 1.00 91.31 184 GLY A C 1
ATOM 1478 O O . GLY A 1 184 ? 19.948 6.381 5.334 1.00 91.31 184 GLY A O 1
ATOM 1479 N N . GLN A 1 185 ? 18.872 5.228 3.740 1.00 92.38 185 GLN A N 1
ATOM 1480 C CA . GLN A 1 185 ? 19.500 3.948 4.075 1.00 92.38 185 GLN A CA 1
ATOM 1481 C C . GLN A 1 185 ? 20.915 3.842 3.476 1.00 92.38 185 GLN A C 1
ATOM 1483 O O . GLN A 1 185 ? 21.171 4.370 2.390 1.00 92.38 185 GLN A O 1
ATOM 1488 N N . PRO A 1 186 ? 21.855 3.141 4.142 1.00 93.38 186 PRO A N 1
ATOM 1489 C CA . PRO A 1 186 ? 23.160 2.851 3.558 1.00 93.38 186 PRO A CA 1
ATOM 1490 C 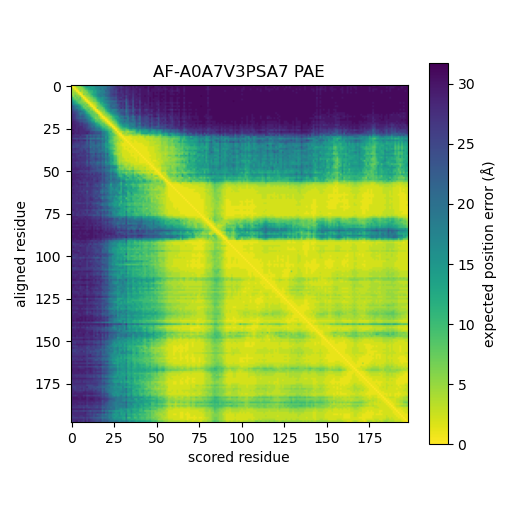C . PRO A 1 186 ? 23.011 2.130 2.213 1.00 93.38 186 PRO A C 1
ATOM 1492 O O . PRO A 1 186 ? 22.349 1.099 2.136 1.00 93.38 186 PRO A O 1
ATOM 1495 N N . GLY A 1 187 ? 23.639 2.666 1.166 1.00 89.81 187 GLY A N 1
ATOM 1496 C CA . GLY A 1 187 ? 23.567 2.117 -0.192 1.00 89.81 187 GLY A CA 1
ATOM 1497 C C . GLY A 1 187 ? 22.575 2.822 -1.121 1.00 89.81 187 GLY A C 1
ATOM 1498 O O . GLY A 1 187 ? 22.702 2.657 -2.331 1.00 89.81 187 GLY A O 1
ATOM 1499 N N . ALA A 1 188 ? 21.669 3.659 -0.602 1.00 92.44 188 ALA A N 1
ATOM 1500 C CA . ALA A 1 188 ? 20.810 4.500 -1.434 1.00 92.44 188 ALA A CA 1
ATOM 1501 C C . ALA A 1 188 ? 21.652 5.597 -2.113 1.00 92.44 188 ALA A C 1
ATOM 1503 O O . ALA A 1 188 ? 22.210 6.477 -1.452 1.00 92.44 188 ALA A O 1
ATOM 1504 N N . VAL A 1 189 ? 21.782 5.532 -3.441 1.00 91.56 189 VAL A N 1
ATOM 1505 C CA . VAL A 1 189 ? 22.606 6.476 -4.228 1.00 91.56 189 VAL A CA 1
ATOM 1506 C C . VAL A 1 189 ? 21.790 7.686 -4.690 1.00 91.56 189 VAL A C 1
ATOM 1508 O O . VAL A 1 189 ? 22.337 8.771 -4.897 1.00 91.56 189 VAL A O 1
ATOM 1511 N N . LYS A 1 190 ? 20.478 7.515 -4.859 1.00 93.62 190 LYS A N 1
ATOM 1512 C CA . LYS A 1 190 ? 19.552 8.522 -5.378 1.00 93.62 190 LYS A CA 1
ATOM 1513 C C . LYS A 1 190 ? 18.218 8.402 -4.644 1.00 93.62 190 LYS A C 1
ATOM 1515 O O . LYS A 1 190 ? 17.820 7.299 -4.320 1.00 93.62 190 LYS A O 1
ATOM 1520 N N . ASP A 1 191 ? 17.531 9.523 -4.429 1.00 94.50 191 ASP A N 1
ATOM 1521 C CA . ASP A 1 191 ? 16.136 9.504 -3.975 1.00 94.50 191 ASP A CA 1
ATOM 1522 C C . ASP A 1 191 ? 15.218 9.163 -5.163 1.00 94.50 191 ASP A C 1
ATOM 1524 O O . ASP A 1 191 ? 14.985 9.991 -6.056 1.00 94.50 191 ASP A O 1
ATOM 1528 N N . ASP A 1 192 ? 14.764 7.914 -5.225 1.00 94.12 192 ASP A N 1
ATOM 1529 C CA . ASP A 1 192 ? 13.725 7.421 -6.131 1.00 94.12 192 ASP A CA 1
ATOM 1530 C C . ASP A 1 192 ? 12.475 6.900 -5.394 1.00 94.12 192 ASP A C 1
ATOM 1532 O O . ASP A 1 192 ? 11.565 6.374 -6.051 1.00 94.12 192 ASP A O 1
ATOM 1536 N N . ASP A 1 193 ? 12.375 7.178 -4.083 1.00 96.31 193 ASP A N 1
ATOM 1537 C CA . ASP A 1 193 ? 11.208 6.891 -3.252 1.00 96.31 193 ASP A CA 1
ATOM 1538 C C . ASP A 1 193 ? 9.934 7.460 -3.901 1.00 96.31 193 ASP A C 1
ATOM 1540 O O . ASP A 1 193 ? 9.877 8.584 -4.421 1.00 96.31 193 ASP A O 1
ATOM 1544 N N . ILE A 1 194 ? 8.843 6.710 -3.791 1.00 97.62 194 ILE A N 1
ATOM 1545 C CA . ILE A 1 194 ? 7.514 7.154 -4.213 1.00 97.62 194 ILE A CA 1
ATOM 1546 C C . ILE A 1 194 ? 6.711 7.458 -2.956 1.00 97.62 194 ILE A C 1
ATOM 1548 O O . ILE A 1 194 ? 6.590 6.597 -2.093 1.00 97.62 194 ILE A O 1
ATOM 1552 N N . LYS A 1 195 ? 6.154 8.668 -2.839 1.00 97.56 195 LYS A N 1
ATOM 1553 C CA . LYS A 1 195 ? 5.429 9.129 -1.642 1.00 97.56 195 LYS A CA 1
ATOM 1554 C C . LYS A 1 195 ? 4.010 9.557 -2.010 1.00 97.56 195 LYS A C 1
ATOM 1556 O O . LYS A 1 195 ? 3.822 10.309 -2.965 1.00 97.56 195 LYS A O 1
ATOM 1561 N N . VAL A 1 196 ? 3.025 9.111 -1.234 1.00 97.56 196 VAL A N 1
ATOM 1562 C CA . VAL A 1 196 ? 1.621 9.542 -1.330 1.00 97.56 196 VAL A CA 1
ATOM 1563 C C . VAL A 1 196 ? 1.191 10.056 0.032 1.00 97.56 196 VAL A C 1
ATOM 1565 O O . VAL A 1 196 ? 1.327 9.353 1.029 1.00 97.56 196 VAL A O 1
ATOM 1568 N N . ARG A 1 197 ? 0.685 11.289 0.075 1.00 95.94 197 ARG A N 1
ATOM 1569 C CA . ARG A 1 197 ? 0.196 11.921 1.303 1.00 95.94 197 ARG A CA 1
ATOM 1570 C C . ARG A 1 197 ? -1.232 11.466 1.622 1.00 95.94 197 ARG A C 1
ATOM 1572 O O . ARG A 1 197 ? -2.000 11.205 0.694 1.00 95.94 197 ARG A O 1
ATOM 1579 N N . PHE A 1 198 ? -1.548 11.382 2.910 1.00 93.44 198 PHE A N 1
ATOM 1580 C CA . PHE A 1 198 ? -2.907 11.236 3.428 1.00 93.44 198 PHE A CA 1
ATOM 1581 C C . PHE A 1 198 ? -3.732 12.512 3.272 1.00 93.44 198 PHE A C 1
ATOM 1583 O O . PHE A 1 198 ? -3.153 13.617 3.386 1.00 93.44 198 PHE A O 1
#

Organism: NCBI:txid2052148

Mean predicted aligned error: 11.52 Å

InterPro domains:
  IPR012902 Prokaryotic N-terminal methylation site [PF07963] (26-47)
  IPR012902 Prokaryotic N-terminal methylation site [PS00409] (27-47)
  IPR012902 Prokaryotic N-terminal methylation site [TIGR02532] (27-47)
  IPR045584 Pilin-like [SSF54523] (29-180)

Solvent-accessible surface area (backbone atoms only — not comparable to full-atom values): 12218 Å² total; per-residue (Å²): 142,81,88,85,81,81,86,77,82,79,75,85,78,83,78,77,72,84,72,79,77,75,72,72,75,82,75,69,83,49,74,64,56,55,50,52,49,54,51,52,51,51,57,50,46,69,65,51,51,64,62,50,53,58,52,53,51,52,51,50,32,52,52,50,36,52,53,50,50,50,52,52,38,32,26,38,69,20,37,82,83,43,55,58,96,84,41,75,64,34,77,9,45,28,66,30,57,68,45,76,72,84,46,77,62,57,37,52,36,56,52,46,76,48,80,94,39,40,81,66,81,61,78,84,75,62,70,54,56,66,56,36,86,88,80,60,35,20,52,82,60,56,55,46,90,83,89,84,76,65,60,91,50,39,36,74,74,71,36,62,57,39,76,34,68,57,97,96,37,80,50,28,40,31,33,24,39,94,83,61,42,47,69,88,43,94,85,50,88,64,85,57,53,46,77,47,71,105

pLDDT: mean 87.62, std 13.79, range [46.41, 98.19]

Foldseek 3Di:
DDDDDDDDPDDPPPPPPPDPPPPPPCPDDDPVNVVVVVVVVVVVCVPPVVVVVVVVLQVVLLVQQVVLQVLLVCQFAFDQVDDDPNHRPGHHPCRAAVHGDQASVVLAAQQLCDDPRVPDDTPPRDRWAPQDPVVSHIRPHNSDDDPRPPCSQAGSCRAGKDFDDDPNDRFGIKAQGDVSDDPPDPPPPDHPIDTDGD

Secondary structure (DSSP, 8-state):
---------------------------PPPHHHHHHHHHHHHHHHHHHHHHHHHHHHHHHHHHHHHHHHHHHHHHHH-EEEEEETTEEEE--HHHHHSS--SSGGGGT-S-TTSGGGTT---TT--PPPBPBTTTTBSB-S-SS---SS-GGGB-TTSPBPEEEEETTEEEEEEE-GGGS--TTSTT--S---EEEE-